Protein AF-A0A9W8E8T1-F1 (afdb_monomer_lite)

Organism: NCBI:txid2761393

InterPro domains:
  IPR009446 Mitochondrial genome maintenance protein Mgm101 [PF06420] (34-203)
  IPR009446 Mitochondrial genome maintenance protein Mgm101 [PTHR31404] (23-204)

Foldseek 3Di:
DDDDDDDDDPDPPDPPPPPPPPPQPPPDPVRDDDQLDDQFAEPPDDDPPQLLCLLQPDDDLVQWFAFFALQIDGDLVVLVVSLCNNQNVVQKDWDWNDDWDDDPFKIKTKIFIDGNNGTQDIDMFMFTHDDPVCVVVRVVNRRSRRSVVSSVSSNHNVLSVPPVSSVVSCVPFKDWAWKAQQPVRDIDTTMGTPPDADDPRIGGD

pLDDT: mean 87.65, std 18.08, range [37.0, 98.44]

Radius of gyration: 21.58 Å; chains: 1; bounding box: 48×53×67 Å

Secondary structure (DSSP, 8-state):
---------SSTTS-------------BTTTB--TTT--TTTTSSPPPHHHHHHHTPPPPGGG-EE-TTS-EE--HHHHHHHHHHHH-TTSEEEEEEEEEEE-SSEEEEEEEEEETTEEEEEEEEEEE-SSGGGHHHHHHHHHHHHHHHHHGGGTTTGGGG-HHHHHHHHHHHEEEEEEEETTT--EEEEEEETTSPPPTTEEE-

Sequence (205 aa):
MATKTTARVAFPDSPVFVATDAQDAAADGEGKIDWTQSFYGVATAPFPPEVSQVLMAPVEANDVEMKADGLIYLPEIKYRRILNRAFGPGGWGLAPRGPHTVGPTNVSREYALICRGRFVSQARGEQDYFNADGIATAAEGCKSNALMRCCKDLGIASELWDPVFIRQFKKDYCVMEMAEHVTKKTKRMLWRRKDRPFEYPFRKV

Structure (mmCIF, N/CA/C/O backbone):
data_AF-A0A9W8E8T1-F1
#
_entry.id   AF-A0A9W8E8T1-F1
#
loop_
_atom_site.group_PDB
_atom_site.id
_atom_site.type_symbol
_atom_site.label_atom_id
_atom_site.label_alt_id
_atom_site.label_comp_id
_atom_site.label_asym_id
_atom_site.label_entity_id
_atom_site.label_seq_id
_atom_site.pdbx_PDB_ins_code
_atom_site.Cartn_x
_atom_site.Cartn_y
_atom_site.Cartn_z
_atom_site.occupancy
_atom_site.B_iso_or_equiv
_atom_site.auth_seq_id
_atom_site.auth_comp_id
_atom_site.auth_asym_id
_atom_site.auth_atom_id
_atom_site.pdbx_PDB_model_num
ATOM 1 N N . MET A 1 1 ? 6.635 38.041 -36.990 1.00 40.72 1 MET A N 1
ATOM 2 C CA . MET A 1 1 ? 5.345 37.923 -36.277 1.00 40.72 1 MET A CA 1
ATOM 3 C C . MET A 1 1 ? 5.453 36.743 -35.328 1.00 40.72 1 MET A C 1
ATOM 5 O O . MET A 1 1 ? 5.547 35.625 -35.805 1.00 40.72 1 MET A O 1
ATOM 9 N N . ALA A 1 2 ? 5.554 36.988 -34.020 1.00 37.00 2 ALA A N 1
ATOM 10 C CA . ALA A 1 2 ? 5.654 35.927 -33.020 1.00 37.00 2 ALA A CA 1
ATOM 11 C C . ALA A 1 2 ? 4.246 35.521 -32.563 1.00 37.00 2 ALA A C 1
ATOM 13 O O . ALA A 1 2 ? 3.502 36.343 -32.024 1.00 37.00 2 ALA A O 1
ATOM 14 N N . THR A 1 3 ? 3.874 34.269 -32.807 1.00 39.38 3 THR A N 1
ATOM 15 C CA . THR A 1 3 ? 2.626 33.658 -32.348 1.00 39.38 3 THR A CA 1
ATOM 16 C C . THR A 1 3 ? 2.713 33.436 -30.837 1.00 39.38 3 THR A C 1
ATOM 18 O O . THR A 1 3 ? 3.480 32.601 -30.366 1.00 39.38 3 THR A O 1
ATOM 21 N N . LYS A 1 4 ? 1.950 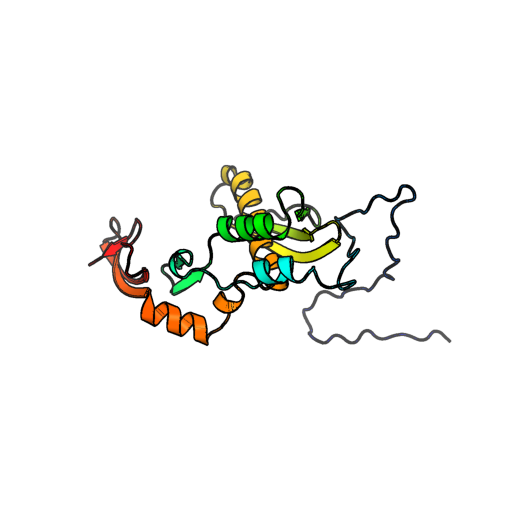34.210 -30.057 1.00 39.88 4 LYS A N 1
ATOM 22 C CA . LYS A 1 4 ? 1.763 33.970 -28.620 1.00 39.88 4 LYS A CA 1
ATOM 23 C C . LYS A 1 4 ? 0.775 32.819 -28.440 1.00 39.88 4 LYS A C 1
ATOM 25 O O . LYS A 1 4 ? -0.417 32.998 -28.676 1.00 39.88 4 LYS A O 1
ATOM 30 N N . THR A 1 5 ? 1.260 31.665 -27.996 1.00 40.06 5 THR A N 1
ATOM 31 C CA . THR A 1 5 ? 0.405 30.571 -27.523 1.00 40.06 5 THR A CA 1
ATOM 32 C C . THR A 1 5 ? -0.019 30.871 -26.089 1.00 40.06 5 THR A C 1
ATOM 34 O O . THR A 1 5 ? 0.788 30.833 -25.164 1.00 40.06 5 THR A O 1
ATOM 37 N N . THR A 1 6 ? -1.286 31.222 -25.899 1.00 42.28 6 THR A N 1
ATOM 38 C CA . THR A 1 6 ? -1.897 31.446 -24.585 1.00 42.28 6 THR A CA 1
ATOM 39 C C . THR A 1 6 ? -2.238 30.103 -23.942 1.00 42.28 6 THR A C 1
ATOM 41 O O . THR A 1 6 ? -3.051 29.347 -24.474 1.00 42.28 6 THR A O 1
ATOM 44 N N . ALA A 1 7 ? -1.639 29.804 -22.787 1.00 47.12 7 ALA A N 1
ATOM 45 C CA . ALA A 1 7 ? -2.009 28.647 -21.977 1.00 47.12 7 ALA A CA 1
ATOM 46 C C . ALA A 1 7 ? -3.464 28.786 -21.493 1.00 47.12 7 ALA A C 1
ATOM 48 O O . ALA A 1 7 ? -3.843 29.813 -20.928 1.00 47.12 7 ALA A O 1
ATOM 49 N N . ARG A 1 8 ? -4.294 27.763 -21.725 1.00 45.69 8 ARG A N 1
ATOM 50 C CA . ARG A 1 8 ? -5.657 27.687 -21.181 1.00 45.69 8 ARG A CA 1
ATOM 51 C C . ARG A 1 8 ? -5.615 26.927 -19.857 1.00 45.69 8 ARG A C 1
ATOM 53 O O . ARG A 1 8 ? -5.281 25.748 -19.839 1.00 45.69 8 ARG A O 1
ATOM 60 N N . VAL A 1 9 ? -5.949 27.610 -18.766 1.00 44.53 9 VAL A N 1
ATOM 61 C CA . VAL A 1 9 ? -6.035 27.040 -17.414 1.00 44.53 9 VAL A CA 1
ATOM 62 C C . VAL A 1 9 ? -7.471 26.569 -17.167 1.00 44.53 9 VAL A C 1
ATOM 64 O O . VAL A 1 9 ? -8.406 27.339 -17.372 1.00 44.53 9 VAL A O 1
ATOM 67 N N . ALA A 1 10 ? -7.653 25.315 -16.742 1.00 54.97 10 ALA A N 1
ATOM 68 C CA . ALA A 1 10 ? -8.971 24.758 -16.414 1.00 54.97 10 ALA A CA 1
ATOM 69 C C . ALA A 1 10 ? -9.413 25.039 -14.962 1.00 54.97 10 ALA A C 1
ATOM 71 O O . ALA A 1 10 ? -10.610 25.037 -14.695 1.00 54.97 10 ALA A O 1
ATOM 72 N N . PHE A 1 11 ? -8.482 25.323 -14.037 1.00 53.00 11 PHE A N 1
ATOM 73 C CA . PHE A 1 11 ? -8.788 25.636 -12.633 1.00 53.00 11 PHE A CA 1
ATOM 74 C C . PHE A 1 11 ? -7.819 26.684 -12.055 1.00 53.00 11 PHE A C 1
ATOM 76 O O . PHE A 1 11 ? -6.609 26.525 -12.220 1.00 53.00 11 PHE A O 1
ATOM 83 N N . PRO A 1 12 ? -8.322 27.728 -11.368 1.00 55.12 12 PRO A N 1
ATOM 84 C CA . PRO A 1 12 ? -7.548 28.923 -11.009 1.00 55.12 12 PRO A CA 1
ATOM 85 C C . PRO A 1 12 ? -6.385 28.691 -10.028 1.00 55.12 12 PRO A C 1
ATOM 87 O O . PRO A 1 12 ? -5.448 29.480 -10.046 1.00 55.12 12 PRO A O 1
ATOM 90 N N . ASP A 1 13 ? -6.390 27.590 -9.266 1.00 58.91 13 ASP A N 1
ATOM 91 C CA . ASP A 1 13 ? -5.351 27.272 -8.265 1.00 58.91 13 ASP A CA 1
ATOM 92 C C . ASP A 1 13 ? -4.500 26.036 -8.613 1.00 58.91 13 ASP A C 1
ATOM 94 O O . ASP A 1 13 ? -3.781 25.496 -7.772 1.00 58.91 13 ASP A O 1
ATOM 98 N N . SER A 1 14 ? -4.569 25.540 -9.852 1.00 43.09 14 SER A N 1
ATOM 99 C CA . SER A 1 14 ? -3.670 24.459 -10.275 1.00 43.09 14 SER A CA 1
ATOM 100 C C . SER A 1 14 ? -2.260 25.006 -10.519 1.00 43.09 14 SER A C 1
ATOM 102 O O . SER A 1 14 ? -2.133 26.044 -11.174 1.00 43.09 14 SER A O 1
ATOM 104 N N . PRO A 1 15 ? -1.190 24.332 -10.047 1.00 47.25 15 PRO A N 1
ATOM 105 C CA . PRO A 1 15 ? 0.167 24.752 -10.365 1.00 47.25 15 PRO A CA 1
ATOM 106 C C . PRO A 1 15 ? 0.323 24.808 -11.885 1.00 47.25 15 PRO A C 1
ATOM 108 O O . PRO A 1 15 ? -0.069 23.882 -12.601 1.00 47.25 15 PRO A O 1
ATOM 111 N N . VAL A 1 16 ? 0.863 25.925 -12.376 1.00 45.03 16 VAL A N 1
ATOM 112 C CA . VAL A 1 16 ? 1.155 26.118 -13.795 1.00 45.03 16 VAL A CA 1
ATOM 113 C C . VAL A 1 16 ? 2.205 25.084 -14.181 1.00 45.03 16 VAL A C 1
ATOM 115 O O . VAL A 1 16 ? 3.389 25.254 -13.898 1.00 45.03 16 VAL A O 1
ATOM 118 N N . PHE A 1 17 ? 1.774 23.999 -14.820 1.00 44.09 17 PHE A N 1
ATOM 119 C CA . PHE A 1 17 ? 2.685 23.121 -15.534 1.00 44.09 17 PHE A CA 1
ATOM 120 C C . PHE A 1 17 ? 3.187 23.898 -16.746 1.00 44.09 17 PHE A C 1
ATOM 122 O O . PHE A 1 17 ? 2.552 23.938 -17.800 1.00 44.09 17 PHE A O 1
ATOM 129 N N . VAL A 1 18 ? 4.326 24.566 -16.572 1.00 42.38 18 VAL A N 1
ATOM 130 C CA . VAL A 1 18 ? 5.150 24.962 -17.705 1.00 42.38 18 VAL A CA 1
ATOM 131 C C . VAL A 1 18 ? 5.633 23.651 -18.304 1.00 42.38 18 VAL A C 1
ATOM 133 O O . VAL A 1 18 ? 6.512 22.996 -17.752 1.00 42.38 18 VAL A O 1
ATOM 136 N N . ALA A 1 19 ? 4.995 23.231 -19.394 1.00 41.84 19 ALA A N 1
ATOM 137 C CA . ALA A 1 19 ? 5.541 22.209 -20.261 1.00 41.84 19 ALA A CA 1
ATOM 138 C C . ALA A 1 19 ? 6.824 22.789 -20.870 1.00 41.84 19 ALA A C 1
ATOM 140 O O . ALA A 1 19 ? 6.801 23.414 -21.925 1.00 41.84 19 ALA A O 1
ATOM 141 N N . THR A 1 20 ? 7.939 22.665 -20.153 1.00 40.69 20 THR A N 1
ATOM 142 C CA . THR A 1 20 ? 9.242 22.612 -20.803 1.00 40.69 20 THR A CA 1
ATOM 143 C C . THR A 1 20 ? 9.200 21.391 -21.694 1.00 40.69 20 THR A C 1
ATOM 145 O O . THR A 1 20 ? 8.825 20.323 -21.204 1.00 40.69 20 THR A O 1
ATOM 148 N N . ASP A 1 21 ? 9.499 21.583 -22.978 1.00 38.47 21 ASP A N 1
ATOM 149 C CA . ASP A 1 21 ? 9.537 20.534 -23.989 1.00 38.47 21 ASP A CA 1
ATOM 150 C C . ASP A 1 21 ? 10.082 19.254 -23.363 1.00 38.47 21 ASP A C 1
ATOM 152 O O . ASP A 1 21 ? 11.237 19.205 -22.934 1.00 38.47 21 ASP A O 1
ATOM 156 N N . ALA A 1 22 ? 9.206 18.257 -23.224 1.00 44.78 22 ALA A N 1
ATOM 157 C CA . ALA A 1 22 ? 9.577 16.931 -22.783 1.00 44.78 22 ALA A CA 1
ATOM 158 C C . ALA A 1 22 ? 10.448 16.351 -23.894 1.00 44.78 22 ALA A C 1
ATOM 160 O O . ALA A 1 22 ? 9.976 15.662 -24.793 1.00 44.78 22 ALA A O 1
ATOM 161 N N . GLN A 1 23 ? 11.728 16.712 -23.863 1.00 42.03 23 GLN A N 1
ATOM 162 C CA . GLN A 1 23 ? 12.766 15.902 -24.446 1.00 42.03 23 GLN A CA 1
ATOM 163 C C . GLN A 1 23 ? 12.604 14.551 -23.777 1.00 42.03 23 GLN A C 1
ATOM 165 O O . GLN A 1 23 ? 12.744 14.433 -22.557 1.00 42.03 23 GLN A O 1
ATOM 170 N N . ASP A 1 24 ? 12.225 13.561 -24.582 1.00 43.88 24 ASP A N 1
ATOM 171 C CA . ASP A 1 24 ? 12.461 12.167 -24.276 1.00 43.88 24 ASP A CA 1
ATOM 172 C C . ASP A 1 24 ? 13.836 12.101 -23.621 1.00 43.88 24 ASP A C 1
ATOM 174 O O . ASP A 1 24 ? 14.854 12.338 -24.278 1.00 43.88 24 ASP A O 1
ATOM 178 N N . ALA A 1 25 ? 13.865 11.841 -22.312 1.00 46.00 25 ALA A N 1
ATOM 179 C CA . ALA A 1 25 ? 15.077 11.442 -21.625 1.00 46.00 25 ALA A CA 1
ATOM 180 C C . ALA A 1 25 ? 15.393 10.036 -22.141 1.00 46.00 25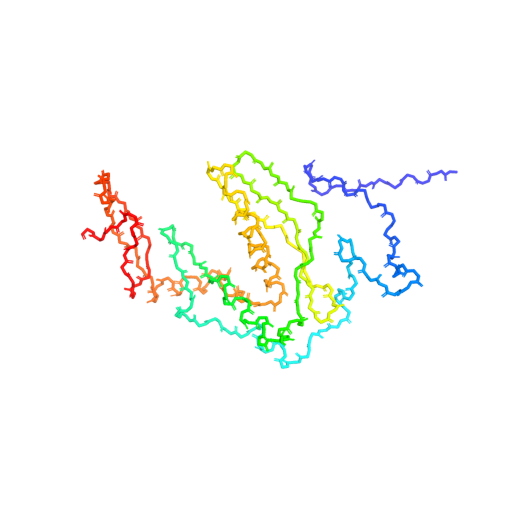 ALA A C 1
ATOM 182 O O . ALA A 1 25 ? 15.143 9.016 -21.492 1.00 46.00 25 ALA A O 1
ATOM 183 N N . ALA A 1 26 ? 15.841 10.010 -23.397 1.00 46.25 26 ALA A N 1
ATOM 184 C CA . ALA A 1 26 ? 16.628 8.964 -23.982 1.00 46.25 26 ALA A CA 1
ATOM 185 C C . ALA A 1 26 ? 17.711 8.661 -22.961 1.00 46.25 26 ALA A C 1
ATOM 187 O O . ALA A 1 26 ? 18.332 9.581 -22.428 1.00 46.25 26 ALA A O 1
ATOM 188 N N . ALA A 1 27 ? 17.845 7.373 -22.656 1.00 46.94 27 ALA A N 1
ATOM 189 C CA . ALA A 1 27 ? 18.872 6.855 -21.783 1.00 46.94 27 ALA A CA 1
ATOM 190 C C . ALA A 1 27 ? 20.164 7.654 -21.974 1.00 46.94 27 ALA A C 1
ATOM 192 O O . ALA A 1 27 ? 20.654 7.753 -23.105 1.00 46.94 27 ALA A O 1
ATOM 193 N N . ASP A 1 28 ? 20.695 8.217 -20.884 1.00 47.19 28 ASP A N 1
ATOM 194 C CA . ASP A 1 28 ? 22.061 8.736 -20.870 1.00 47.19 28 ASP A CA 1
ATOM 195 C C . ASP A 1 28 ? 22.931 7.693 -21.572 1.00 47.19 28 ASP A C 1
ATOM 197 O O . ASP A 1 28 ? 22.686 6.501 -21.366 1.00 47.19 28 ASP A O 1
ATOM 201 N N . GLY A 1 29 ? 23.864 8.125 -22.431 1.00 45.94 29 GLY A N 1
ATOM 202 C CA . GLY A 1 29 ? 24.557 7.355 -23.486 1.00 45.94 29 GLY A CA 1
ATOM 203 C C . GLY A 1 29 ? 25.219 6.005 -23.132 1.00 45.94 29 GLY A C 1
ATOM 204 O O . GLY A 1 29 ? 25.954 5.457 -23.944 1.00 45.94 29 GLY A O 1
ATOM 205 N N . GLU A 1 30 ? 24.938 5.449 -21.958 1.00 48.53 30 GLU A N 1
ATOM 206 C CA . GLU A 1 30 ? 25.207 4.104 -21.454 1.00 48.53 30 GLU A CA 1
ATOM 207 C C . GLU A 1 30 ? 23.945 3.226 -21.230 1.00 48.53 30 GLU A C 1
ATOM 209 O O . GLU A 1 30 ? 24.042 2.163 -20.616 1.00 48.53 30 GLU A O 1
ATOM 214 N N . GLY A 1 31 ? 22.742 3.626 -21.664 1.00 64.62 31 GLY A N 1
ATOM 215 C CA . GLY A 1 31 ? 21.542 2.774 -21.557 1.00 64.62 31 GLY A CA 1
ATOM 216 C C . GLY A 1 31 ? 20.926 2.674 -20.149 1.00 64.62 31 GLY A C 1
ATOM 217 O O . GLY A 1 31 ? 20.082 1.809 -19.907 1.00 64.62 31 GLY A O 1
ATOM 218 N N . LYS A 1 32 ? 21.327 3.537 -19.206 1.00 79.25 32 LYS A N 1
ATOM 219 C CA . LYS A 1 32 ? 20.764 3.585 -17.845 1.00 79.25 32 LYS A CA 1
ATOM 220 C C . LYS A 1 32 ? 19.571 4.544 -17.804 1.00 79.25 32 LYS A C 1
ATOM 222 O O . LYS A 1 32 ? 19.663 5.677 -18.259 1.00 79.25 32 LYS A O 1
ATOM 227 N N . ILE A 1 33 ? 18.448 4.079 -17.259 1.00 88.62 33 ILE A N 1
ATOM 228 C CA . ILE A 1 33 ? 17.224 4.877 -17.097 1.00 88.62 33 ILE A CA 1
ATOM 229 C C . ILE A 1 33 ? 17.246 5.550 -15.723 1.00 88.62 33 ILE A C 1
ATOM 231 O O . ILE A 1 33 ? 17.290 4.860 -14.700 1.00 88.62 33 ILE A O 1
ATOM 235 N N . ASP A 1 34 ? 17.143 6.879 -15.691 1.00 90.94 34 ASP A N 1
ATOM 236 C CA . ASP A 1 34 ? 16.899 7.620 -14.453 1.00 90.94 34 ASP A CA 1
ATOM 237 C C . ASP A 1 34 ? 15.411 7.569 -14.065 1.00 90.94 34 ASP A C 1
ATOM 239 O O . ASP A 1 34 ? 14.557 8.318 -14.552 1.00 90.94 34 ASP A O 1
ATOM 243 N N . TRP A 1 35 ? 15.090 6.673 -13.133 1.00 91.38 35 TRP A N 1
ATOM 244 C CA . TRP A 1 35 ? 13.734 6.501 -12.617 1.00 91.38 35 TRP A CA 1
ATOM 245 C C . TRP A 1 35 ? 13.226 7.657 -11.751 1.00 91.38 35 TRP A C 1
ATOM 247 O O . TRP A 1 35 ? 12.062 7.624 -11.355 1.00 91.38 35 TRP A O 1
ATOM 257 N N . THR A 1 36 ? 14.041 8.667 -11.434 1.00 88.69 36 THR A N 1
ATOM 258 C CA . THR A 1 36 ? 13.575 9.841 -10.684 1.00 88.69 36 THR A CA 1
ATOM 259 C C . THR A 1 36 ? 12.737 10.784 -11.549 1.00 88.69 36 THR A C 1
ATOM 261 O O . THR A 1 36 ? 11.863 11.475 -11.023 1.00 88.69 36 THR A O 1
ATOM 264 N N . GLN A 1 37 ? 12.909 10.763 -12.875 1.00 90.12 37 GLN A N 1
ATOM 265 C CA . GLN A 1 37 ? 12.171 11.629 -13.810 1.00 90.12 37 GLN A CA 1
ATOM 266 C C . GLN A 1 37 ? 11.541 10.875 -14.990 1.00 90.12 37 GLN A C 1
ATOM 268 O O . GLN A 1 37 ? 10.543 11.327 -15.539 1.00 90.12 37 GLN A O 1
ATOM 273 N N . SER A 1 38 ? 12.014 9.669 -15.312 1.00 92.94 38 SER A N 1
ATOM 274 C CA . SER A 1 38 ? 11.543 8.930 -16.486 1.00 92.94 38 SER A CA 1
ATOM 275 C C . SER A 1 38 ? 10.125 8.353 -16.354 1.00 92.94 38 SER A C 1
ATOM 277 O O . SER A 1 38 ? 9.735 7.856 -15.295 1.00 92.94 38 SER A O 1
ATOM 279 N N . PHE A 1 39 ? 9.390 8.342 -17.468 1.00 95.00 39 PHE A N 1
ATOM 280 C CA . PHE A 1 39 ? 8.132 7.607 -17.671 1.00 95.00 39 PHE A CA 1
ATOM 281 C C . PHE A 1 39 ? 8.315 6.406 -18.619 1.00 95.00 39 PHE A C 1
ATOM 283 O O . PHE A 1 39 ? 7.355 5.908 -19.203 1.00 95.00 39 PHE A O 1
ATOM 290 N N . TYR A 1 40 ? 9.552 5.933 -18.794 1.00 95.31 40 TYR A N 1
ATOM 291 C CA . TYR A 1 40 ? 9.886 4.872 -19.741 1.00 95.31 40 TYR A CA 1
ATOM 292 C C . TYR A 1 40 ? 8.991 3.632 -19.594 1.00 95.31 40 TYR A C 1
ATOM 294 O O . TYR A 1 40 ? 8.817 3.087 -18.501 1.00 95.31 40 TYR A O 1
ATOM 302 N N . GLY A 1 41 ? 8.453 3.154 -20.718 1.00 94.00 41 GLY A N 1
ATOM 303 C CA . GLY A 1 41 ? 7.629 1.947 -20.780 1.00 94.00 41 GLY A CA 1
ATOM 304 C C . GLY A 1 41 ? 6.170 2.130 -20.346 1.00 94.00 41 GLY A C 1
ATOM 305 O O . GLY A 1 41 ? 5.421 1.147 -20.360 1.00 94.00 41 GLY A O 1
ATOM 306 N N . VAL A 1 42 ? 5.754 3.350 -19.975 1.00 94.81 42 VAL A N 1
ATOM 307 C CA . VAL A 1 42 ? 4.350 3.650 -19.664 1.00 94.81 42 VAL A CA 1
ATOM 308 C C . VAL A 1 42 ? 3.471 3.375 -20.882 1.00 94.81 42 VAL A C 1
ATOM 310 O O . VAL A 1 42 ? 3.818 3.733 -22.007 1.00 94.81 42 VAL A O 1
ATOM 313 N N . ALA A 1 43 ? 2.344 2.696 -20.662 1.00 93.00 43 ALA A N 1
ATOM 314 C CA . ALA A 1 43 ? 1.337 2.385 -21.683 1.00 93.00 43 ALA A CA 1
ATOM 315 C C . ALA A 1 43 ? 1.862 1.712 -22.976 1.00 93.00 43 ALA A C 1
ATOM 317 O O . ALA A 1 43 ? 1.145 1.653 -23.969 1.00 93.00 43 ALA A O 1
ATOM 318 N N . THR A 1 44 ? 3.082 1.160 -22.982 1.00 95.12 44 THR A N 1
ATOM 319 C CA . THR A 1 44 ? 3.666 0.558 -24.193 1.00 95.12 44 THR A CA 1
ATOM 320 C C . THR A 1 44 ? 3.013 -0.780 -24.545 1.00 95.12 44 THR A C 1
ATOM 322 O O . THR A 1 44 ? 2.835 -1.095 -25.716 1.00 95.12 44 THR A O 1
ATOM 325 N N . ALA A 1 45 ? 2.667 -1.585 -23.536 1.00 94.94 45 ALA A N 1
ATOM 326 C CA . ALA A 1 45 ? 1.971 -2.861 -23.708 1.00 94.94 45 ALA A CA 1
ATOM 327 C C . ALA A 1 45 ? 1.355 -3.338 -22.380 1.00 94.94 45 ALA A C 1
ATOM 329 O O . ALA A 1 45 ? 1.960 -3.098 -21.324 1.00 94.94 45 ALA A O 1
ATOM 330 N N . PRO A 1 46 ? 0.227 -4.074 -22.406 1.00 95.62 46 PRO A N 1
ATOM 331 C CA . PRO A 1 46 ? -0.317 -4.716 -21.211 1.00 95.62 46 PRO A CA 1
ATOM 332 C C . PRO A 1 46 ? 0.668 -5.737 -20.615 1.00 95.62 46 PRO A C 1
ATOM 334 O O . PRO A 1 46 ? 1.591 -6.209 -21.284 1.00 95.62 46 PRO A O 1
ATOM 337 N N . PHE A 1 47 ? 0.494 -6.078 -19.336 1.00 96.50 47 PHE A N 1
ATOM 338 C CA . PHE A 1 47 ? 1.181 -7.240 -18.767 1.00 96.50 47 PHE A CA 1
ATOM 339 C C . PHE A 1 47 ? 0.589 -8.544 -19.328 1.00 96.50 47 PHE A C 1
ATOM 341 O O . PHE A 1 47 ? -0.571 -8.549 -19.750 1.00 96.50 47 PHE A O 1
ATOM 348 N N . PRO A 1 48 ? 1.363 -9.646 -19.332 1.00 97.25 48 PRO A N 1
ATOM 349 C CA . PRO A 1 48 ? 0.858 -10.946 -19.755 1.00 97.25 48 PRO A CA 1
ATOM 350 C C . PRO A 1 48 ? -0.421 -11.356 -19.002 1.00 97.25 48 PRO A C 1
ATOM 352 O O . PRO A 1 48 ? -0.569 -10.989 -17.829 1.00 97.25 48 PRO A O 1
ATOM 355 N N . PRO A 1 49 ? -1.337 -12.114 -19.632 1.00 97.56 49 PRO A N 1
ATOM 356 C CA . PRO A 1 49 ? -2.619 -12.485 -19.031 1.00 97.56 49 PRO A CA 1
ATOM 357 C C . PRO A 1 49 ? -2.499 -13.129 -17.644 1.00 97.56 49 PRO A C 1
ATOM 359 O O . PRO A 1 49 ? -3.276 -12.799 -16.752 1.00 97.56 49 PRO A O 1
ATOM 362 N N . GLU A 1 50 ? -1.497 -13.980 -17.429 1.00 97.56 50 GLU A N 1
ATOM 363 C CA . GLU A 1 50 ? -1.233 -14.643 -16.150 1.00 97.56 50 GLU A CA 1
ATOM 364 C C . GLU A 1 50 ? -0.879 -13.654 -15.028 1.00 97.56 50 GLU A C 1
ATOM 366 O O . GLU A 1 50 ? -1.293 -13.826 -13.883 1.00 97.56 50 GLU A O 1
ATOM 371 N N . VAL A 1 51 ? -0.176 -12.567 -15.358 1.00 98.25 51 VAL A N 1
ATOM 372 C CA . VAL A 1 51 ? 0.147 -11.488 -14.415 1.00 98.25 51 VAL A CA 1
ATOM 373 C C . VAL A 1 51 ? -1.108 -10.672 -14.124 1.00 98.25 51 VAL A C 1
ATOM 375 O O . VAL A 1 51 ? -1.439 -10.433 -12.963 1.00 98.25 51 VAL A O 1
ATOM 378 N N . SER A 1 52 ? -1.834 -10.282 -15.172 1.00 97.12 52 SER A N 1
ATOM 379 C CA . SER A 1 52 ? -3.084 -9.525 -15.063 1.00 97.12 52 SER A CA 1
ATOM 380 C C . SER A 1 52 ? -4.131 -10.257 -14.218 1.00 97.12 52 SER A C 1
ATOM 382 O O . SER A 1 52 ? -4.800 -9.626 -13.401 1.00 97.12 52 SER A O 1
ATOM 384 N N . GLN A 1 53 ? -4.224 -11.585 -14.338 1.00 97.94 53 GLN A N 1
ATOM 385 C CA . GLN A 1 53 ? -5.110 -12.415 -13.520 1.00 97.94 53 GLN A CA 1
ATOM 386 C C . GLN A 1 53 ? -4.769 -12.331 -12.026 1.00 97.94 53 GLN A C 1
ATOM 388 O O . GLN A 1 53 ? -5.673 -12.253 -11.200 1.00 97.94 53 GLN A O 1
ATOM 393 N N . VAL A 1 54 ? -3.482 -12.321 -11.664 1.00 98.31 54 VAL A N 1
ATOM 394 C CA . VAL A 1 54 ? -3.051 -12.193 -10.261 1.00 98.31 54 VAL A CA 1
ATOM 395 C C . VAL A 1 54 ? -3.308 -10.787 -9.719 1.00 98.31 54 VAL A C 1
ATOM 397 O O . VAL A 1 54 ? -3.710 -10.645 -8.565 1.00 98.31 54 VAL A O 1
ATOM 400 N N . LEU A 1 55 ? -3.052 -9.752 -10.524 1.00 97.94 55 LEU A N 1
ATOM 401 C CA . LEU A 1 55 ? -3.196 -8.351 -10.115 1.00 97.94 55 LEU A CA 1
ATOM 402 C C . LEU A 1 55 ? -4.658 -7.950 -9.898 1.00 97.94 55 LEU A C 1
ATOM 404 O O . LEU A 1 55 ? -4.955 -7.242 -8.939 1.00 97.94 55 LEU A O 1
ATOM 408 N N . MET A 1 56 ? -5.555 -8.421 -10.765 1.00 97.00 56 MET A N 1
ATOM 409 C CA . MET A 1 56 ? -6.990 -8.116 -10.721 1.00 97.00 56 MET A CA 1
ATOM 410 C C . MET A 1 56 ? -7.811 -9.192 -9.996 1.00 97.00 56 MET A C 1
ATOM 412 O O . MET A 1 56 ? -9.038 -9.193 -10.086 1.00 97.00 56 MET A O 1
ATOM 416 N N . ALA A 1 57 ? -7.158 -10.126 -9.298 1.00 97.81 57 ALA A N 1
ATOM 417 C CA . ALA A 1 57 ? -7.855 -11.121 -8.494 1.00 97.81 57 ALA A CA 1
ATOM 418 C C . ALA A 1 57 ? -8.668 -10.436 -7.374 1.00 97.81 57 ALA A C 1
ATOM 420 O O . ALA A 1 57 ? -8.153 -9.497 -6.754 1.00 97.81 57 ALA A O 1
ATOM 421 N N . PRO A 1 58 ? -9.891 -10.917 -7.075 1.00 96.75 58 PRO A N 1
ATOM 422 C CA . PRO A 1 58 ? -10.677 -10.420 -5.952 1.00 96.75 58 PRO A CA 1
ATOM 423 C C . PRO A 1 58 ? -9.913 -10.513 -4.629 1.00 96.75 58 PRO A C 1
ATOM 425 O O . PRO A 1 58 ? -9.127 -11.437 -4.398 1.00 96.75 58 PRO A O 1
ATOM 428 N N . VAL A 1 59 ? -10.158 -9.554 -3.746 1.00 96.31 59 VAL A N 1
ATOM 429 C CA . VAL A 1 59 ? -9.590 -9.506 -2.406 1.00 96.31 59 VAL A CA 1
ATOM 430 C C . VAL A 1 59 ? -10.338 -10.475 -1.502 1.00 96.31 59 VAL A C 1
ATOM 432 O O . VAL A 1 59 ? -11.563 -10.464 -1.398 1.00 96.31 59 VAL A O 1
ATOM 435 N N . GLU A 1 60 ? -9.576 -11.278 -0.768 1.00 96.00 60 GLU A N 1
ATOM 436 C CA . GLU A 1 60 ? -10.125 -12.148 0.263 1.00 96.00 60 GLU A CA 1
ATOM 437 C C . GLU A 1 60 ? -10.776 -11.323 1.376 1.00 96.00 60 GLU A C 1
ATOM 439 O O . GLU A 1 60 ? -10.119 -10.515 2.036 1.00 96.00 60 GLU A O 1
ATOM 444 N N . ALA A 1 61 ? -12.061 -11.558 1.645 1.00 95.56 61 ALA A N 1
ATOM 445 C CA . ALA A 1 61 ? -12.814 -10.779 2.628 1.00 95.56 61 ALA A CA 1
ATOM 446 C C . ALA A 1 61 ? -12.176 -10.804 4.029 1.00 95.56 61 ALA A C 1
ATOM 448 O O . ALA A 1 61 ? -12.279 -9.832 4.772 1.00 95.56 61 ALA A O 1
ATOM 449 N N . ASN A 1 62 ? -11.484 -11.886 4.398 1.00 95.38 62 ASN A N 1
ATOM 450 C CA . ASN A 1 62 ? -10.779 -12.008 5.681 1.00 95.38 62 ASN A CA 1
ATOM 451 C C . ASN A 1 62 ? -9.505 -11.157 5.777 1.00 95.38 62 ASN A C 1
ATOM 453 O O . ASN A 1 62 ? -9.047 -10.880 6.884 1.00 95.38 62 ASN A O 1
ATOM 457 N N . ASP A 1 63 ? -8.967 -10.718 4.641 1.00 96.50 63 ASP A N 1
ATOM 458 C CA . ASP A 1 63 ? -7.787 -9.861 4.572 1.00 96.50 63 ASP A CA 1
ATOM 459 C C . ASP A 1 63 ? -8.131 -8.370 4.638 1.00 96.50 63 ASP A C 1
ATOM 461 O O . ASP A 1 63 ? -7.242 -7.551 4.870 1.00 96.50 63 ASP A O 1
ATOM 465 N N . VAL A 1 64 ? -9.401 -8.012 4.433 1.00 97.19 64 VAL A N 1
ATOM 466 C CA . VAL A 1 64 ? -9.881 -6.631 4.514 1.00 97.19 64 VAL A CA 1
ATOM 467 C C . VAL A 1 64 ? -10.069 -6.232 5.973 1.00 97.19 64 VAL A C 1
ATOM 469 O O . VAL A 1 64 ? -10.772 -6.888 6.743 1.00 97.19 64 VAL A O 1
ATOM 472 N N . GLU A 1 65 ? -9.468 -5.113 6.342 1.00 95.75 65 GLU A N 1
ATOM 473 C CA . GLU A 1 65 ? -9.541 -4.521 7.667 1.00 95.75 65 GLU A CA 1
ATOM 474 C C . GLU A 1 65 ? -10.518 -3.352 7.715 1.00 95.75 65 GLU A C 1
ATOM 476 O O . GLU A 1 65 ? -10.890 -2.778 6.691 1.00 95.75 65 GLU A O 1
ATOM 481 N N . MET A 1 66 ? -10.932 -2.996 8.930 1.00 95.31 66 MET A N 1
ATOM 482 C CA . MET A 1 66 ? -11.868 -1.909 9.194 1.00 95.31 66 MET A CA 1
ATOM 483 C C . MET A 1 66 ? -11.304 -0.988 10.269 1.00 95.31 66 MET A C 1
ATOM 485 O O . MET A 1 66 ? -11.019 -1.427 11.382 1.00 95.31 66 MET A O 1
ATOM 489 N N . LYS A 1 67 ? -11.202 0.301 9.954 1.00 93.88 67 LYS A N 1
ATOM 490 C CA . LYS A 1 67 ? -10.908 1.342 10.937 1.00 93.88 67 LYS A CA 1
ATOM 491 C C . LYS A 1 67 ? -12.148 1.686 11.762 1.00 93.88 67 LYS A C 1
ATOM 493 O O . LYS A 1 67 ? -13.286 1.493 11.339 1.00 93.88 67 LYS A O 1
ATOM 498 N N . ALA A 1 68 ? -11.921 2.272 12.935 1.00 93.06 68 ALA A N 1
ATOM 499 C CA . ALA A 1 68 ? -12.988 2.652 13.860 1.00 93.06 68 ALA A CA 1
ATOM 500 C C . ALA A 1 68 ? -13.963 3.713 13.297 1.00 93.06 68 ALA A C 1
ATOM 502 O O . ALA A 1 68 ? -15.099 3.812 13.763 1.00 93.06 68 ALA A O 1
ATOM 503 N N . ASP A 1 69 ? -13.531 4.480 12.292 1.00 92.94 69 ASP A N 1
ATOM 504 C CA . ASP A 1 69 ? -14.326 5.467 11.547 1.00 92.94 69 ASP A CA 1
ATOM 505 C C . ASP A 1 69 ? -15.202 4.846 10.441 1.00 92.94 69 ASP A C 1
ATOM 507 O O . ASP A 1 69 ? -16.036 5.530 9.847 1.00 92.94 69 ASP A O 1
ATOM 511 N N . GLY A 1 70 ? -15.064 3.545 10.178 1.00 93.62 70 GLY A N 1
ATOM 512 C CA . GLY A 1 70 ? -15.804 2.852 9.133 1.00 93.62 70 GLY A CA 1
ATOM 513 C C . GLY A 1 70 ? -15.079 2.784 7.787 1.00 93.62 70 GLY A C 1
ATOM 514 O O . GLY A 1 70 ? -15.694 2.345 6.812 1.00 93.62 70 GLY A O 1
ATOM 515 N N . LEU A 1 71 ? -13.820 3.217 7.684 1.00 95.19 71 LEU A N 1
ATOM 516 C CA . LEU A 1 71 ? -13.023 3.050 6.471 1.00 95.19 71 LEU A CA 1
ATOM 517 C C . LEU A 1 71 ? -12.474 1.620 6.383 1.00 95.19 71 LEU A C 1
ATOM 519 O O . LEU A 1 71 ? -11.761 1.165 7.280 1.00 95.19 71 LEU A O 1
ATOM 523 N N . ILE A 1 72 ? -12.779 0.926 5.282 1.00 96.94 72 ILE A N 1
ATOM 524 C CA . ILE A 1 72 ? -12.178 -0.377 4.980 1.00 96.94 72 ILE A CA 1
ATOM 525 C C . ILE A 1 72 ? -10.853 -0.200 4.249 1.00 96.94 72 ILE A C 1
ATOM 527 O O . ILE A 1 72 ? -10.696 0.727 3.456 1.00 96.94 72 ILE A O 1
ATOM 531 N N . TYR A 1 73 ? -9.900 -1.086 4.506 1.00 96.19 73 TYR A N 1
ATOM 532 C CA . TYR A 1 73 ? -8.607 -1.061 3.834 1.00 96.19 73 TYR A CA 1
ATOM 533 C C . TYR A 1 73 ? -8.006 -2.459 3.733 1.00 96.19 73 TYR A C 1
ATOM 535 O O . TYR A 1 73 ? -8.285 -3.337 4.543 1.00 96.19 73 TYR A O 1
ATOM 543 N N . LEU A 1 74 ? -7.139 -2.654 2.745 1.00 97.62 74 LEU A N 1
ATOM 544 C CA . LEU A 1 74 ? -6.286 -3.830 2.669 1.00 97.62 74 LEU A CA 1
ATOM 545 C C . LEU A 1 74 ? -4.937 -3.496 3.326 1.00 97.62 74 LEU A C 1
ATOM 547 O O . LEU A 1 74 ? -4.352 -2.463 2.989 1.00 97.62 74 LEU A O 1
ATOM 551 N N . PRO A 1 75 ? -4.408 -4.324 4.241 1.00 96.31 75 PRO A N 1
ATOM 552 C CA . PRO A 1 75 ? -3.092 -4.097 4.820 1.00 96.31 75 PRO A CA 1
ATOM 553 C C . PRO A 1 75 ? -1.983 -4.078 3.766 1.00 96.31 75 PRO A C 1
ATOM 555 O O . PRO A 1 75 ? -1.951 -4.903 2.853 1.00 96.31 75 PRO A O 1
ATOM 558 N N . GLU A 1 76 ? -1.012 -3.185 3.944 1.00 95.00 76 GLU A N 1
ATOM 559 C CA . GLU A 1 76 ? 0.114 -2.959 3.026 1.00 95.00 76 GLU A CA 1
ATOM 560 C C . GLU A 1 76 ? 0.843 -4.252 2.609 1.00 95.00 76 GLU A C 1
ATOM 562 O O . GLU A 1 76 ? 1.165 -4.460 1.436 1.00 95.00 76 GLU A O 1
ATOM 567 N N . ILE A 1 77 ? 1.059 -5.167 3.559 1.00 96.44 77 ILE A N 1
ATOM 568 C CA . ILE A 1 77 ? 1.728 -6.449 3.307 1.00 96.44 77 ILE A CA 1
ATOM 569 C C . ILE A 1 77 ? 1.028 -7.278 2.221 1.00 96.44 77 ILE A C 1
ATOM 571 O O . ILE A 1 77 ? 1.682 -8.025 1.491 1.00 96.44 77 ILE A O 1
ATOM 575 N N . LYS A 1 78 ? -0.294 -7.146 2.075 1.00 97.81 78 LYS A N 1
ATOM 576 C CA . LYS A 1 78 ? -1.068 -7.880 1.071 1.00 97.81 78 LYS A CA 1
ATOM 577 C C . LYS A 1 78 ? -0.760 -7.375 -0.334 1.00 97.81 78 LYS A C 1
ATOM 579 O O . LYS A 1 78 ? -0.519 -8.201 -1.207 1.00 97.81 78 LYS A O 1
ATOM 584 N N . TYR A 1 79 ? -0.624 -6.062 -0.529 1.00 98.06 79 TYR A N 1
ATOM 585 C CA . TYR A 1 79 ? -0.178 -5.493 -1.806 1.00 98.06 79 TYR A CA 1
ATOM 586 C C . TYR A 1 79 ? 1.205 -6.018 -2.200 1.00 98.06 79 TYR A C 1
ATOM 588 O O . TYR A 1 79 ? 1.384 -6.507 -3.312 1.00 98.06 79 TYR A O 1
ATOM 596 N N . ARG A 1 80 ? 2.171 -6.026 -1.270 1.00 97.81 80 ARG A N 1
ATOM 597 C CA . ARG A 1 80 ? 3.518 -6.573 -1.533 1.00 97.81 80 ARG A CA 1
ATOM 598 C C . ARG A 1 80 ? 3.486 -8.049 -1.919 1.00 97.81 80 ARG A C 1
ATOM 600 O O . ARG A 1 80 ? 4.204 -8.464 -2.823 1.00 97.81 80 ARG A O 1
ATOM 607 N N . ARG A 1 81 ? 2.649 -8.850 -1.252 1.00 98.06 81 ARG A N 1
ATOM 608 C CA . ARG A 1 81 ? 2.458 -10.269 -1.591 1.00 98.06 81 ARG A CA 1
ATOM 609 C C . ARG A 1 81 ? 1.837 -10.437 -2.976 1.00 98.06 81 ARG A C 1
ATOM 611 O O . ARG A 1 81 ? 2.294 -11.295 -3.721 1.00 98.06 81 ARG A O 1
ATOM 618 N N . ILE A 1 82 ? 0.852 -9.614 -3.339 1.00 98.44 82 ILE A N 1
ATOM 619 C CA . ILE A 1 82 ? 0.247 -9.621 -4.678 1.00 98.44 82 ILE A CA 1
ATOM 620 C C . ILE A 1 82 ? 1.300 -9.285 -5.739 1.00 98.44 82 ILE A C 1
ATOM 622 O O . ILE A 1 82 ? 1.457 -10.054 -6.682 1.00 98.44 82 ILE A O 1
ATOM 626 N N . LEU A 1 83 ? 2.093 -8.228 -5.537 1.00 98.44 83 LEU A N 1
ATOM 627 C CA . LEU A 1 83 ? 3.183 -7.857 -6.445 1.00 98.44 83 LEU A CA 1
ATOM 628 C C . LEU A 1 83 ? 4.250 -8.954 -6.556 1.00 98.44 83 LEU A C 1
ATOM 630 O O . LEU A 1 83 ? 4.691 -9.268 -7.656 1.00 98.44 83 LEU A O 1
ATOM 634 N N . ASN A 1 84 ? 4.630 -9.589 -5.444 1.00 98.38 84 ASN A N 1
ATOM 635 C CA . ASN A 1 84 ? 5.578 -10.705 -5.461 1.00 98.38 84 ASN A CA 1
ATOM 636 C C . ASN A 1 84 ? 5.027 -11.929 -6.201 1.00 98.38 84 ASN A C 1
ATOM 638 O O . ASN A 1 84 ? 5.786 -12.592 -6.896 1.00 98.38 84 ASN A O 1
ATOM 642 N N . ARG A 1 85 ? 3.729 -12.233 -6.082 1.00 98.31 85 ARG A N 1
ATOM 643 C CA . ARG A 1 85 ? 3.099 -13.311 -6.863 1.00 98.31 85 ARG A CA 1
ATOM 644 C C . ARG A 1 85 ? 3.021 -12.966 -8.351 1.00 98.31 85 ARG A C 1
ATOM 646 O O . ARG A 1 85 ? 3.225 -13.845 -9.175 1.00 98.31 85 ARG A O 1
ATOM 653 N N . ALA A 1 86 ? 2.730 -11.709 -8.682 1.00 98.19 86 ALA A N 1
ATOM 654 C CA . ALA A 1 86 ? 2.539 -11.251 -10.055 1.00 98.19 86 ALA A CA 1
ATOM 655 C C . ALA A 1 86 ? 3.863 -11.075 -10.821 1.00 98.19 86 ALA A C 1
ATOM 657 O O . ALA A 1 86 ? 3.949 -11.403 -12.000 1.00 98.19 86 ALA A O 1
ATOM 658 N N . PHE A 1 87 ? 4.898 -10.548 -10.162 1.00 98.12 87 PHE A N 1
ATOM 659 C CA . PHE A 1 87 ? 6.155 -10.148 -10.806 1.00 98.12 87 PHE A CA 1
ATOM 660 C C . PHE A 1 87 ? 7.394 -10.884 -10.287 1.00 98.12 87 PHE A C 1
ATOM 662 O O . PHE A 1 87 ? 8.444 -10.803 -10.919 1.00 98.12 87 PHE A O 1
ATOM 669 N N . GLY A 1 88 ? 7.295 -11.581 -9.153 1.00 97.88 88 GLY A N 1
ATOM 670 C CA . GLY A 1 88 ? 8.440 -12.154 -8.447 1.00 97.88 88 GLY A CA 1
ATOM 671 C C . GLY A 1 88 ? 9.196 -11.127 -7.583 1.00 97.88 88 GLY A C 1
ATOM 672 O O . GLY A 1 88 ? 9.173 -9.924 -7.869 1.00 97.88 88 GLY A O 1
ATOM 673 N N . PRO A 1 89 ? 9.890 -11.567 -6.514 1.00 97.12 89 PRO A N 1
ATOM 674 C CA . PRO A 1 89 ? 10.838 -10.720 -5.790 1.00 97.12 89 PRO A CA 1
ATOM 675 C C . PRO A 1 89 ? 11.902 -10.143 -6.736 1.00 97.12 89 PRO A C 1
ATOM 677 O O . PRO A 1 89 ? 12.491 -10.873 -7.527 1.00 97.12 89 PRO A O 1
ATOM 680 N N . GLY A 1 90 ? 12.133 -8.829 -6.673 1.00 96.06 90 GLY A N 1
ATOM 681 C CA . GLY A 1 90 ? 13.029 -8.115 -7.596 1.00 96.06 90 GLY A CA 1
ATOM 682 C C . GLY A 1 90 ? 12.395 -7.722 -8.938 1.00 96.06 90 GLY A C 1
ATOM 683 O O . GLY A 1 90 ? 12.965 -6.912 -9.661 1.00 96.06 90 GLY A O 1
ATOM 684 N N . GLY A 1 91 ? 11.193 -8.217 -9.259 1.00 97.25 91 GLY A N 1
ATOM 685 C CA . GLY A 1 91 ? 10.456 -7.859 -10.477 1.00 97.25 91 GLY A CA 1
ATOM 686 C C . GLY A 1 91 ? 9.695 -6.530 -10.400 1.00 97.25 91 GLY A C 1
ATOM 687 O O . GLY A 1 91 ? 9.084 -6.111 -11.385 1.00 97.25 91 GLY A O 1
ATOM 688 N N . TRP A 1 92 ? 9.711 -5.861 -9.247 1.00 98.12 92 TRP A N 1
ATOM 689 C CA . TRP A 1 92 ? 9.067 -4.570 -9.022 1.00 98.12 92 TRP A CA 1
ATOM 690 C C . TRP A 1 92 ? 9.829 -3.742 -7.980 1.00 98.12 92 TRP A C 1
ATOM 692 O O . TRP A 1 92 ? 10.575 -4.285 -7.163 1.00 98.12 92 TRP A O 1
ATOM 702 N N . GLY A 1 93 ? 9.618 -2.427 -7.981 1.00 97.50 93 GLY A N 1
ATOM 703 C CA . GLY A 1 93 ? 10.217 -1.523 -7.005 1.00 97.50 93 GLY A CA 1
ATOM 704 C C . GLY A 1 93 ? 9.571 -0.143 -6.994 1.00 97.50 93 GLY A C 1
ATOM 705 O O . GLY A 1 93 ? 8.888 0.246 -7.938 1.00 97.50 93 GLY A O 1
ATOM 706 N N . LEU A 1 94 ? 9.796 0.599 -5.908 1.00 97.38 94 LEU A N 1
ATOM 707 C CA . LEU A 1 94 ? 9.450 2.016 -5.825 1.00 97.38 94 LEU A CA 1
ATOM 708 C C . LEU A 1 94 ? 10.702 2.864 -6.027 1.00 97.38 94 LEU A C 1
ATOM 710 O O . LEU A 1 94 ? 11.636 2.785 -5.227 1.00 97.38 94 LEU A O 1
ATOM 714 N N . ALA A 1 95 ? 10.686 3.698 -7.060 1.00 96.69 95 ALA A N 1
ATOM 715 C CA . ALA A 1 95 ? 11.690 4.719 -7.294 1.00 96.69 95 ALA A CA 1
ATOM 716 C C . ALA A 1 95 ? 11.218 6.044 -6.680 1.00 96.69 95 ALA A C 1
ATOM 718 O O . ALA A 1 95 ? 10.097 6.479 -6.959 1.00 96.69 95 ALA A O 1
ATOM 719 N N . PRO A 1 96 ? 12.019 6.699 -5.833 1.00 96.56 96 PRO A N 1
ATOM 720 C CA . PRO A 1 96 ? 11.639 7.991 -5.293 1.00 96.56 96 PRO A CA 1
ATOM 721 C C . PRO A 1 96 ? 11.675 9.101 -6.349 1.00 96.56 96 PRO A C 1
ATOM 723 O O . PRO A 1 96 ? 12.611 9.190 -7.139 1.00 96.56 96 PRO A O 1
ATOM 726 N N . ARG A 1 97 ? 10.696 10.003 -6.293 1.00 94.81 97 ARG A N 1
ATOM 727 C CA . ARG A 1 97 ? 10.590 11.199 -7.137 1.00 94.81 97 ARG A CA 1
ATOM 728 C C . ARG A 1 97 ? 10.974 12.433 -6.322 1.00 94.81 97 ARG A C 1
ATOM 730 O O . ARG A 1 97 ? 10.125 13.145 -5.799 1.00 94.81 97 ARG A O 1
ATOM 737 N N . GLY A 1 98 ? 12.282 12.632 -6.150 1.00 91.50 98 GLY A N 1
ATOM 738 C CA . GLY A 1 98 ? 12.850 13.735 -5.360 1.00 91.50 98 GLY A CA 1
ATOM 739 C C . GLY A 1 98 ? 13.054 13.411 -3.871 1.00 91.50 98 GLY A C 1
ATOM 740 O O . GLY A 1 98 ? 12.928 12.249 -3.474 1.00 91.50 98 GLY A O 1
ATOM 741 N N . PRO A 1 99 ? 13.448 14.391 -3.037 1.00 93.25 99 PRO A N 1
ATOM 742 C CA . PRO A 1 99 ? 13.660 14.211 -1.596 1.00 93.25 99 PRO A CA 1
ATOM 743 C C . PRO A 1 99 ? 12.341 14.106 -0.811 1.00 93.25 99 PRO A C 1
ATOM 745 O O . PRO A 1 99 ? 11.262 14.348 -1.345 1.00 93.25 99 PRO A O 1
ATOM 748 N N . HIS A 1 100 ? 12.420 13.748 0.473 1.00 93.06 100 HIS A N 1
ATOM 749 C CA . HIS A 1 100 ? 11.263 13.849 1.367 1.00 93.06 100 HIS A CA 1
ATOM 750 C C . HIS A 1 100 ? 10.927 15.319 1.647 1.00 93.06 100 HIS A C 1
ATOM 752 O O . HIS A 1 100 ? 11.816 16.126 1.911 1.00 93.06 100 HIS A O 1
ATOM 758 N N . THR A 1 101 ? 9.639 15.643 1.665 1.00 95.69 101 THR A N 1
ATOM 759 C CA . THR A 1 101 ? 9.109 16.854 2.291 1.00 95.69 101 THR A CA 1
ATOM 760 C C . THR A 1 101 ? 8.798 16.526 3.747 1.00 95.69 101 THR A C 1
ATOM 762 O O . THR A 1 101 ? 7.893 15.738 4.022 1.00 95.69 101 THR A O 1
ATOM 765 N N . VAL A 1 102 ? 9.566 17.095 4.675 1.00 94.50 102 VAL A N 1
ATOM 766 C CA . VAL A 1 102 ? 9.375 16.908 6.120 1.00 94.50 102 VAL A CA 1
ATOM 767 C C . VAL A 1 102 ? 8.693 18.158 6.671 1.00 94.50 102 VAL A C 1
ATOM 769 O O . VAL A 1 102 ? 9.299 19.227 6.712 1.00 94.50 102 VAL A O 1
ATOM 772 N N . GLY A 1 103 ? 7.414 18.034 7.019 1.00 91.06 103 GLY A N 1
ATOM 773 C CA . GLY A 1 103 ? 6.658 19.059 7.734 1.00 91.06 103 GLY A CA 1
ATOM 774 C C . GLY A 1 103 ? 6.794 18.899 9.252 1.00 91.06 103 GLY A C 1
ATOM 775 O O . GLY A 1 103 ? 7.496 18.007 9.702 1.00 91.06 103 GLY A O 1
ATOM 776 N N . PRO A 1 104 ? 6.122 19.724 10.074 1.00 90.62 104 PRO A N 1
ATOM 777 C CA . PRO A 1 104 ? 6.242 19.649 11.535 1.00 90.62 104 PRO A CA 1
ATOM 778 C C . PRO A 1 104 ? 5.766 18.321 12.144 1.00 90.62 104 PRO A C 1
ATOM 780 O O . PRO A 1 104 ? 6.319 17.869 13.144 1.00 90.62 104 PRO A O 1
ATOM 783 N N . THR A 1 105 ? 4.737 17.711 11.548 1.00 92.69 105 THR A N 1
ATOM 784 C CA . THR A 1 105 ? 4.069 16.498 12.054 1.00 92.69 105 THR A CA 1
ATOM 785 C C . THR A 1 105 ? 3.850 15.442 10.972 1.00 92.69 105 THR A C 1
ATOM 787 O O . THR A 1 105 ? 3.121 14.481 11.201 1.00 92.69 105 THR A O 1
ATOM 790 N N . ASN A 1 106 ? 4.418 15.617 9.775 1.00 95.44 106 ASN A N 1
ATOM 791 C CA . ASN A 1 106 ? 4.233 14.683 8.670 1.00 95.44 106 ASN A CA 1
ATOM 792 C C . ASN A 1 106 ? 5.459 14.583 7.756 1.00 95.44 106 ASN A C 1
ATOM 794 O O . ASN A 1 106 ? 6.245 15.516 7.602 1.00 95.44 106 ASN A O 1
ATOM 798 N N . VAL A 1 107 ? 5.611 13.423 7.127 1.00 96.62 107 VAL A N 1
ATOM 799 C CA . VAL A 1 107 ? 6.574 13.179 6.053 1.00 96.62 107 VAL A CA 1
ATOM 800 C C . VAL A 1 107 ? 5.797 12.826 4.799 1.00 96.62 107 VAL A C 1
ATOM 802 O O . VAL A 1 107 ? 4.953 11.935 4.824 1.00 96.62 107 VAL A O 1
ATOM 805 N N . SER A 1 108 ? 6.109 13.483 3.687 1.00 97.44 108 SER A N 1
ATOM 806 C CA . SER A 1 108 ? 5.505 13.223 2.381 1.00 97.44 108 SER A CA 1
ATOM 807 C C . SER A 1 108 ? 6.581 13.078 1.312 1.00 97.44 108 SER A C 1
ATOM 809 O O . SER A 1 108 ? 7.607 13.755 1.355 1.00 97.44 108 SER A O 1
ATOM 811 N N . ARG A 1 109 ? 6.360 12.198 0.336 1.00 97.50 109 ARG A N 1
ATOM 812 C CA . ARG A 1 109 ? 7.247 12.021 -0.820 1.00 97.50 109 ARG A CA 1
ATOM 813 C C . ARG A 1 109 ? 6.510 11.350 -1.966 1.00 97.50 109 ARG A C 1
ATOM 815 O O . ARG A 1 109 ? 5.640 10.507 -1.758 1.00 97.50 109 ARG A O 1
ATOM 822 N N . GLU A 1 110 ? 6.884 11.702 -3.186 1.00 97.88 110 GLU A N 1
ATOM 823 C CA . GLU A 1 110 ? 6.405 11.008 -4.374 1.00 97.88 110 GLU A CA 1
ATOM 824 C C . GLU A 1 110 ? 7.256 9.787 -4.698 1.00 97.88 110 GLU A C 1
ATOM 826 O O . GLU A 1 110 ? 8.482 9.794 -4.576 1.00 97.88 110 GLU A O 1
ATOM 831 N N . TYR A 1 111 ? 6.586 8.731 -5.140 1.00 98.31 111 TYR A N 1
ATOM 832 C CA . TYR A 1 111 ? 7.218 7.509 -5.598 1.00 98.31 111 TYR A CA 1
ATOM 833 C C . TYR A 1 111 ? 6.595 7.076 -6.917 1.00 98.31 111 TYR A C 1
ATOM 835 O O . TYR A 1 111 ? 5.386 7.198 -7.112 1.00 98.31 111 TYR A O 1
ATOM 843 N N . ALA A 1 112 ? 7.418 6.521 -7.799 1.00 98.12 112 ALA A N 1
ATOM 844 C CA . ALA A 1 112 ? 6.956 5.781 -8.957 1.00 98.12 112 ALA A CA 1
ATOM 845 C C . ALA A 1 112 ? 7.093 4.283 -8.728 1.00 98.12 112 ALA A C 1
ATOM 847 O O . ALA A 1 112 ? 8.141 3.801 -8.299 1.00 98.12 112 ALA A O 1
ATOM 848 N N . LEU A 1 113 ? 6.036 3.554 -9.054 1.00 98.38 113 LEU A N 1
ATOM 849 C CA . LEU A 1 113 ? 6.046 2.109 -9.144 1.00 98.38 113 LEU A CA 1
ATOM 850 C C . LEU A 1 113 ? 6.606 1.693 -10.498 1.00 98.38 113 LEU A C 1
ATOM 852 O O . LEU A 1 113 ? 6.086 2.078 -11.545 1.00 98.38 113 LEU A O 1
ATOM 856 N N . ILE A 1 114 ? 7.664 0.894 -10.446 1.00 98.00 114 ILE A N 1
ATOM 857 C CA . ILE A 1 114 ? 8.298 0.270 -11.597 1.00 98.00 114 ILE A CA 1
ATOM 858 C C . ILE A 1 114 ? 8.032 -1.228 -11.505 1.00 98.00 114 ILE A C 1
ATOM 860 O O . ILE A 1 114 ? 8.307 -1.845 -10.474 1.00 98.00 114 ILE A O 1
ATOM 864 N N . CYS A 1 115 ? 7.526 -1.829 -12.577 1.00 97.81 115 CYS A N 1
ATOM 865 C CA . CYS A 1 115 ? 7.301 -3.271 -12.662 1.00 97.81 115 CYS A CA 1
ATOM 866 C C . CYS A 1 115 ? 7.891 -3.796 -13.968 1.00 97.81 115 CYS A C 1
ATOM 868 O O . CYS A 1 115 ? 7.615 -3.264 -15.044 1.00 97.81 115 CYS A O 1
ATOM 870 N N . ARG A 1 116 ? 8.710 -4.849 -13.878 1.00 95.56 116 ARG A N 1
ATOM 871 C CA . ARG A 1 116 ? 9.417 -5.465 -15.014 1.00 95.56 116 ARG A CA 1
ATOM 872 C C . ARG A 1 116 ? 10.166 -4.440 -15.882 1.00 95.56 116 ARG A C 1
ATOM 874 O O . ARG A 1 116 ? 10.099 -4.499 -17.105 1.00 95.56 116 ARG A O 1
ATOM 881 N N . GLY A 1 117 ? 10.838 -3.483 -15.238 1.00 94.56 117 GLY A N 1
ATOM 882 C CA . GLY A 1 117 ? 11.631 -2.452 -15.918 1.00 94.56 117 GLY A CA 1
ATOM 883 C C . GLY A 1 117 ? 10.814 -1.389 -16.658 1.00 94.56 117 GLY A C 1
ATOM 884 O O . GLY A 1 117 ? 11.351 -0.738 -17.547 1.00 94.56 117 GLY A O 1
ATOM 885 N N . ARG A 1 118 ? 9.528 -1.217 -16.329 1.00 95.25 118 ARG A N 1
ATOM 886 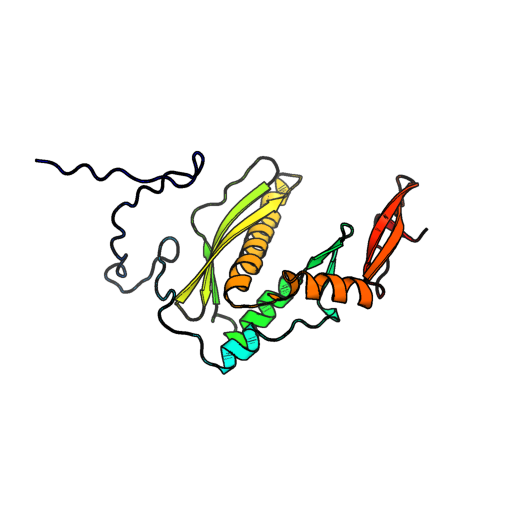C CA . ARG A 1 118 ? 8.650 -0.203 -16.929 1.00 95.25 118 ARG A CA 1
ATOM 887 C C . ARG A 1 118 ? 7.974 0.629 -15.854 1.00 95.25 118 ARG A C 1
ATOM 889 O O . ARG A 1 118 ? 7.574 0.090 -14.819 1.00 95.25 118 ARG A O 1
ATOM 896 N N . PHE A 1 119 ? 7.820 1.918 -16.120 1.00 97.38 119 PHE A N 1
ATOM 897 C CA . PHE A 1 119 ? 6.977 2.796 -15.327 1.00 97.38 119 PHE A CA 1
ATOM 898 C C . PHE A 1 119 ? 5.530 2.295 -15.351 1.00 97.38 119 PHE A C 1
ATOM 900 O O . PHE A 1 119 ? 4.987 1.995 -16.415 1.00 97.38 119 PHE A O 1
ATOM 907 N N . VAL A 1 120 ? 4.911 2.215 -14.174 1.00 96.94 120 VAL A N 1
ATOM 908 C CA . VAL A 1 120 ? 3.505 1.827 -14.016 1.00 96.94 120 VAL A CA 1
ATOM 909 C C . VAL A 1 120 ? 2.662 3.007 -13.557 1.00 96.94 120 VAL A C 1
ATOM 911 O O . VAL A 1 120 ? 1.687 3.350 -14.209 1.00 96.94 120 VAL A O 1
ATOM 914 N N . SER A 1 121 ? 3.026 3.607 -12.426 1.00 97.31 121 SER A N 1
ATOM 915 C CA . SER A 1 121 ? 2.221 4.630 -11.758 1.00 97.31 121 SER A CA 1
ATOM 916 C C . SER A 1 121 ? 3.108 5.509 -10.892 1.00 97.31 121 SER A C 1
ATOM 918 O O . SER A 1 121 ? 4.161 5.069 -10.432 1.00 97.31 121 SER A O 1
ATOM 920 N N . GLN A 1 122 ? 2.644 6.719 -10.597 1.00 97.50 122 GLN A N 1
ATOM 921 C CA . GLN A 1 122 ? 3.251 7.631 -9.636 1.00 97.50 122 GLN A CA 1
ATOM 922 C C . GLN A 1 122 ? 2.207 8.095 -8.629 1.00 97.50 122 GLN A C 1
ATOM 924 O O . GLN A 1 122 ? 1.097 8.466 -8.996 1.00 97.50 122 GLN A O 1
ATOM 929 N N . ALA A 1 123 ? 2.574 8.097 -7.352 1.00 97.94 123 ALA A N 1
ATOM 930 C CA . ALA A 1 123 ? 1.717 8.602 -6.293 1.00 97.94 123 ALA A CA 1
ATOM 931 C C . ALA A 1 123 ? 2.538 9.246 -5.180 1.00 97.94 123 ALA A C 1
ATOM 933 O O . ALA A 1 123 ? 3.680 8.866 -4.903 1.00 97.94 123 ALA A O 1
ATOM 934 N N . ARG A 1 124 ? 1.915 10.210 -4.503 1.00 97.62 124 ARG A N 1
ATOM 935 C CA . ARG A 1 124 ? 2.440 10.801 -3.277 1.00 97.62 124 ARG A CA 1
ATOM 936 C C . ARG A 1 124 ? 2.006 9.968 -2.080 1.00 97.62 124 ARG A C 1
ATOM 938 O O . ARG A 1 124 ? 0.813 9.742 -1.881 1.00 97.62 124 ARG A O 1
ATOM 945 N N . GLY A 1 125 ? 2.985 9.500 -1.320 1.00 97.69 125 GLY A N 1
ATOM 946 C CA . GLY A 1 125 ? 2.778 8.900 -0.014 1.00 97.69 125 GLY A CA 1
ATOM 947 C C . GLY A 1 125 ? 2.973 9.934 1.078 1.00 97.69 125 GLY A C 1
ATOM 948 O O . GLY A 1 125 ? 3.725 10.896 0.910 1.00 97.69 125 GLY A O 1
ATOM 949 N N . GLU A 1 12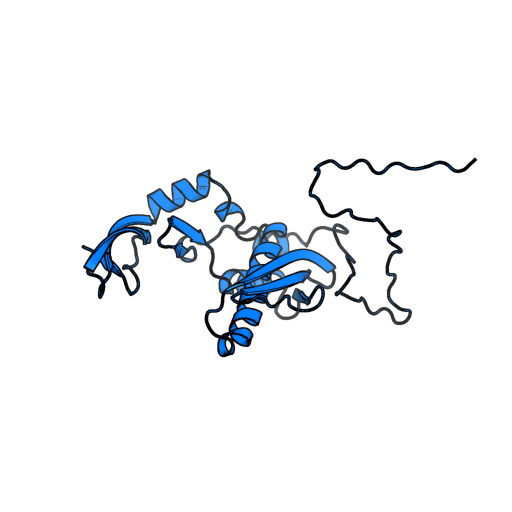6 ? 2.298 9.713 2.195 1.00 97.25 126 GLU A N 1
ATOM 950 C CA . GLU A 1 126 ? 2.407 10.550 3.379 1.00 97.25 126 GLU A CA 1
ATOM 951 C C . GLU A 1 126 ? 2.251 9.708 4.642 1.00 97.25 126 GLU A C 1
ATOM 953 O O . GLU A 1 126 ? 1.616 8.649 4.618 1.00 97.25 126 GLU A O 1
ATOM 958 N N . GLN A 1 127 ? 2.857 10.173 5.728 1.00 97.19 127 GLN A N 1
ATOM 959 C CA . GLN A 1 127 ? 2.750 9.552 7.037 1.00 97.19 127 GLN A CA 1
ATOM 960 C C . GLN A 1 127 ? 2.970 10.593 8.131 1.00 97.19 127 GLN A C 1
ATOM 962 O O . GLN A 1 127 ? 3.978 11.305 8.133 1.00 97.19 127 GLN A O 1
ATOM 967 N N . ASP A 1 128 ? 2.043 10.634 9.082 1.00 95.75 128 ASP A N 1
ATOM 968 C CA . ASP A 1 128 ? 2.148 11.496 10.254 1.00 95.75 128 ASP A CA 1
ATOM 969 C C . ASP A 1 128 ? 3.111 10.914 11.293 1.00 95.75 128 ASP A C 1
ATOM 971 O O . ASP A 1 128 ? 3.255 9.691 11.430 1.00 95.75 128 ASP A O 1
ATOM 975 N N . TYR A 1 129 ? 3.733 11.807 12.057 1.00 93.38 129 TYR A N 1
ATOM 976 C CA . TYR A 1 129 ? 4.556 11.494 13.217 1.00 93.38 129 TYR A CA 1
ATOM 977 C C . TYR A 1 129 ? 4.335 12.520 14.333 1.00 93.38 129 TYR A C 1
ATOM 979 O O . TYR A 1 129 ? 3.957 13.664 14.088 1.00 93.38 129 TYR A O 1
ATOM 987 N N . PHE A 1 130 ? 4.578 12.107 15.577 1.00 88.44 130 PHE A N 1
ATOM 988 C CA . PHE A 1 130 ? 4.314 12.938 16.760 1.00 88.44 130 PHE A CA 1
ATOM 989 C C . PHE A 1 130 ? 5.586 13.492 17.413 1.00 88.44 130 PHE A C 1
ATOM 991 O O . PHE A 1 130 ? 5.532 14.496 18.116 1.00 88.44 130 PHE A O 1
ATOM 998 N N . ASN A 1 131 ? 6.729 12.846 17.187 1.00 88.81 131 ASN A N 1
ATOM 999 C CA . ASN A 1 131 ? 8.037 13.214 17.717 1.00 88.81 131 ASN A CA 1
ATOM 1000 C C . ASN A 1 131 ? 9.107 13.119 16.620 1.00 88.81 131 ASN A C 1
ATOM 1002 O O . ASN A 1 131 ? 9.002 12.290 15.718 1.00 88.81 131 ASN A O 1
ATOM 1006 N N . ALA A 1 132 ? 10.152 13.947 16.703 1.00 84.44 132 ALA A N 1
ATOM 1007 C CA . ALA A 1 132 ? 11.224 13.974 15.702 1.00 84.44 132 ALA A CA 1
ATOM 1008 C C . ALA A 1 132 ? 11.952 12.621 15.565 1.00 84.44 132 ALA A C 1
ATOM 1010 O O . ALA A 1 132 ? 12.329 12.232 14.462 1.00 84.44 132 ALA A O 1
ATOM 1011 N N . ASP A 1 133 ? 12.052 11.850 16.652 1.00 87.81 133 ASP A N 1
ATOM 1012 C CA . ASP A 1 133 ? 12.616 10.492 16.630 1.00 87.81 133 ASP A CA 1
ATOM 1013 C C . ASP A 1 133 ? 11.802 9.525 15.745 1.00 87.81 133 ASP A C 1
ATOM 1015 O O . ASP A 1 133 ? 12.313 8.507 15.281 1.00 87.81 133 ASP A O 1
ATOM 1019 N N . GLY A 1 134 ? 10.534 9.849 15.468 1.00 91.31 134 GLY A N 1
ATOM 1020 C CA . GLY A 1 134 ? 9.631 9.074 14.621 1.00 91.31 134 GLY A CA 1
ATOM 1021 C C . GLY A 1 134 ? 9.798 9.301 13.115 1.00 91.31 134 GLY A C 1
ATOM 1022 O O . GLY A 1 134 ? 9.139 8.608 12.339 1.00 91.31 134 GLY A O 1
ATOM 1023 N N . ILE A 1 135 ? 10.662 10.226 12.673 1.00 92.81 135 ILE A N 1
ATOM 1024 C CA . ILE A 1 135 ? 10.805 10.586 11.248 1.00 92.81 135 ILE A CA 1
ATOM 1025 C C . ILE A 1 135 ? 11.238 9.388 10.393 1.00 92.81 135 ILE A C 1
ATOM 1027 O O . ILE A 1 135 ? 10.728 9.216 9.287 1.00 92.81 135 ILE A O 1
ATOM 1031 N N . ALA A 1 136 ? 12.135 8.530 10.890 1.00 93.38 136 ALA A N 1
ATOM 1032 C CA . ALA A 1 136 ? 12.590 7.352 10.145 1.00 93.38 136 ALA A CA 1
ATOM 1033 C C . ALA A 1 136 ? 11.440 6.361 9.890 1.00 93.38 136 ALA A C 1
ATOM 1035 O O . ALA A 1 136 ? 11.211 5.936 8.758 1.00 93.38 136 ALA A O 1
ATOM 1036 N N . THR A 1 137 ? 10.655 6.060 10.927 1.00 95.12 137 THR A N 1
ATOM 1037 C CA . THR A 1 137 ? 9.449 5.228 10.813 1.00 95.12 137 THR A CA 1
ATOM 1038 C C . THR A 1 137 ? 8.413 5.876 9.896 1.00 95.12 137 THR A C 1
ATOM 1040 O O . THR A 1 137 ? 7.778 5.193 9.093 1.00 95.12 137 THR A O 1
ATOM 1043 N N . ALA A 1 138 ? 8.264 7.202 9.969 1.00 95.50 138 ALA A N 1
ATOM 1044 C CA . ALA A 1 138 ? 7.360 7.942 9.102 1.00 95.50 138 ALA A CA 1
ATOM 1045 C C . ALA A 1 138 ? 7.793 7.895 7.631 1.00 95.50 138 ALA A C 1
ATOM 1047 O O . ALA A 1 138 ? 6.948 7.750 6.753 1.00 95.50 138 ALA A O 1
ATOM 1048 N N . ALA A 1 139 ? 9.094 7.946 7.342 1.00 95.62 139 ALA A N 1
ATOM 1049 C CA . ALA A 1 139 ? 9.612 7.805 5.984 1.00 95.62 139 ALA A CA 1
ATOM 1050 C C . ALA A 1 139 ? 9.282 6.426 5.381 1.00 95.62 139 ALA A C 1
ATOM 1052 O O . ALA A 1 139 ? 8.848 6.347 4.227 1.00 95.62 139 ALA A O 1
ATOM 1053 N N . GLU A 1 140 ? 9.397 5.351 6.167 1.00 95.75 140 GLU A N 1
ATOM 1054 C CA . GLU A 1 140 ? 8.973 4.013 5.734 1.00 95.75 140 GLU A CA 1
ATOM 1055 C C . GLU A 1 140 ? 7.452 3.932 5.535 1.00 95.75 140 GLU A C 1
ATOM 1057 O O . GLU A 1 140 ? 6.990 3.459 4.494 1.00 95.75 140 GLU A O 1
ATOM 1062 N N . GLY A 1 141 ? 6.658 4.480 6.463 1.00 96.06 141 GLY A N 1
ATOM 1063 C CA . GLY A 1 141 ? 5.198 4.546 6.320 1.00 96.06 141 GLY A CA 1
ATOM 1064 C C . GLY A 1 141 ? 4.753 5.354 5.095 1.00 96.06 141 GLY A C 1
ATOM 1065 O O . GLY A 1 141 ? 3.848 4.944 4.371 1.00 96.06 141 GLY A O 1
ATOM 1066 N N . CYS A 1 142 ? 5.451 6.448 4.791 1.00 97.06 142 CYS A N 1
ATOM 1067 C CA . CYS A 1 142 ? 5.234 7.275 3.607 1.00 97.06 142 CYS A CA 1
ATOM 1068 C C . CYS A 1 142 ? 5.462 6.468 2.318 1.00 97.06 142 CYS A C 1
ATOM 1070 O O . CYS A 1 142 ? 4.608 6.453 1.427 1.00 97.06 142 CYS A O 1
ATOM 1072 N N . LYS A 1 143 ? 6.563 5.711 2.237 1.00 97.50 143 LYS A N 1
ATOM 1073 C CA . LYS A 1 143 ? 6.849 4.810 1.108 1.00 97.50 143 LYS A CA 1
ATOM 1074 C C . LYS A 1 143 ? 5.769 3.740 0.936 1.00 97.50 143 LYS A C 1
ATOM 1076 O O . LYS A 1 143 ? 5.296 3.496 -0.175 1.00 97.50 143 LYS A O 1
ATOM 1081 N N . SER A 1 144 ? 5.359 3.117 2.032 1.00 97.19 144 SER A N 1
ATOM 1082 C CA . SER A 1 144 ? 4.287 2.125 2.063 1.00 97.19 144 SER A CA 1
ATOM 1083 C C . SER A 1 144 ? 2.930 2.686 1.637 1.00 97.19 144 SER A C 1
ATOM 1085 O O . SER A 1 144 ? 2.187 2.035 0.901 1.00 97.19 144 SER A O 1
ATOM 1087 N N . ASN A 1 145 ? 2.618 3.916 2.043 1.00 97.50 145 ASN A N 1
ATOM 1088 C CA . ASN A 1 145 ? 1.402 4.610 1.644 1.00 97.50 145 ASN A CA 1
ATOM 1089 C C . ASN A 1 145 ? 1.363 4.856 0.129 1.00 97.50 145 ASN A C 1
ATOM 1091 O O . ASN A 1 145 ? 0.359 4.547 -0.516 1.00 97.50 145 ASN A O 1
ATOM 1095 N N . ALA A 1 146 ? 2.473 5.329 -0.449 1.00 98.19 146 ALA A N 1
ATOM 1096 C CA . ALA A 1 146 ? 2.591 5.517 -1.894 1.00 98.19 146 ALA A CA 1
ATOM 1097 C C . ALA A 1 146 ? 2.423 4.200 -2.665 1.00 98.19 146 ALA A C 1
ATOM 1099 O O . ALA A 1 146 ? 1.747 4.178 -3.692 1.00 98.19 146 ALA A O 1
ATOM 1100 N N . LEU A 1 147 ? 2.982 3.093 -2.150 1.00 98.12 147 LEU A N 1
ATOM 1101 C CA . LEU A 1 147 ? 2.865 1.774 -2.777 1.00 98.12 147 LEU A CA 1
ATOM 1102 C C . LEU A 1 147 ? 1.406 1.391 -3.022 1.00 98.12 147 LEU A C 1
ATOM 1104 O O . LEU A 1 147 ? 1.050 1.013 -4.137 1.00 98.12 147 LEU A O 1
ATOM 1108 N N . MET A 1 148 ? 0.571 1.491 -1.984 1.00 96.94 148 MET A N 1
ATOM 1109 C CA . MET A 1 148 ? -0.840 1.106 -2.061 1.00 96.94 148 MET A CA 1
ATOM 1110 C C . MET A 1 148 ? -1.595 1.959 -3.083 1.00 96.94 148 MET A C 1
ATOM 1112 O O . MET A 1 148 ? -2.388 1.425 -3.854 1.00 96.94 148 MET A O 1
ATOM 1116 N N . ARG A 1 149 ? -1.309 3.269 -3.133 1.00 97.25 149 ARG A N 1
ATOM 1117 C CA . ARG A 1 149 ? -1.907 4.189 -4.112 1.00 97.25 149 ARG A CA 1
ATOM 1118 C C . ARG A 1 149 ? -1.507 3.815 -5.541 1.00 97.25 149 ARG A C 1
ATOM 1120 O O . ARG A 1 149 ? -2.387 3.671 -6.379 1.00 97.25 149 ARG A O 1
ATOM 1127 N N . CYS A 1 150 ? -0.220 3.560 -5.795 1.00 97.88 150 CYS A N 1
ATOM 1128 C CA . CYS A 1 150 ? 0.250 3.127 -7.116 1.00 97.88 150 CYS A CA 1
ATOM 1129 C C . CYS A 1 150 ? -0.332 1.777 -7.553 1.00 97.88 150 CYS A C 1
ATOM 1131 O O . CYS A 1 150 ? -0.560 1.550 -8.737 1.00 97.88 150 CYS A O 1
ATOM 1133 N N . CYS A 1 151 ? -0.571 0.861 -6.611 1.00 97.88 151 CYS A N 1
ATOM 1134 C CA . CYS A 1 151 ? -1.143 -0.451 -6.917 1.00 97.88 151 CYS A CA 1
ATOM 1135 C C . CYS A 1 151 ? -2.585 -0.375 -7.441 1.00 97.88 151 CYS A C 1
ATOM 1137 O O . CYS A 1 151 ? -3.040 -1.327 -8.077 1.00 97.88 151 CYS A O 1
ATOM 1139 N N . LYS A 1 152 ? -3.291 0.742 -7.216 1.00 94.50 152 LYS A N 1
ATOM 1140 C CA . LYS A 1 152 ? -4.641 0.952 -7.746 1.00 94.50 152 LYS A CA 1
ATOM 1141 C C . LYS A 1 152 ? -4.660 0.956 -9.275 1.00 94.50 152 LYS A C 1
ATOM 1143 O O . LYS A 1 152 ? -5.555 0.352 -9.859 1.00 94.50 152 LYS A O 1
ATOM 1148 N N . ASP A 1 153 ? -3.647 1.540 -9.910 1.00 94.81 153 ASP A N 1
ATOM 1149 C CA . ASP A 1 153 ? -3.539 1.603 -11.375 1.00 94.81 153 ASP A CA 1
ATOM 1150 C C . ASP A 1 153 ? -3.232 0.230 -12.003 1.00 94.81 153 ASP A C 1
ATOM 1152 O O . ASP A 1 153 ? -3.470 0.014 -13.188 1.00 94.81 153 ASP A O 1
ATOM 1156 N N . LEU A 1 154 ? -2.765 -0.736 -11.199 1.00 96.12 154 LEU A N 1
ATOM 1157 C CA . LEU A 1 154 ? -2.639 -2.149 -11.586 1.00 96.12 154 LEU A CA 1
ATOM 1158 C C . LEU A 1 154 ? -3.940 -2.950 -11.403 1.00 96.12 154 LEU A C 1
ATOM 1160 O O . LEU A 1 154 ? -3.973 -4.134 -11.733 1.00 96.12 154 LEU A O 1
ATOM 1164 N N . GLY A 1 155 ? -4.988 -2.341 -10.842 1.00 96.06 155 GLY A N 1
ATOM 1165 C CA . GLY A 1 155 ? -6.261 -2.994 -10.533 1.00 96.06 155 GLY A CA 1
ATOM 1166 C C . GLY A 1 155 ? -6.310 -3.716 -9.182 1.00 96.06 155 GLY A C 1
ATOM 1167 O O . GLY A 1 155 ? -7.368 -4.239 -8.822 1.00 96.06 155 GLY A O 1
ATOM 1168 N N . ILE A 1 156 ? -5.221 -3.706 -8.402 1.00 98.00 156 ILE A N 1
ATOM 1169 C CA . ILE A 1 156 ? -5.153 -4.394 -7.106 1.00 98.00 156 ILE A CA 1
ATOM 1170 C C . ILE A 1 156 ? -6.122 -3.745 -6.115 1.00 98.00 156 ILE A C 1
ATOM 1172 O O . ILE A 1 156 ? -6.050 -2.540 -5.867 1.00 98.00 156 ILE A O 1
ATOM 1176 N N . ALA A 1 157 ? -6.978 -4.566 -5.497 1.00 96.56 157 ALA A N 1
ATOM 1177 C CA . ALA A 1 157 ? -7.925 -4.152 -4.459 1.00 96.56 157 ALA A CA 1
ATOM 1178 C C . ALA A 1 157 ? -8.839 -2.983 -4.872 1.00 96.56 157 ALA A C 1
ATOM 1180 O O . ALA A 1 157 ? -9.301 -2.204 -4.034 1.00 96.56 157 ALA A O 1
ATOM 1181 N N . SER A 1 158 ? -9.103 -2.858 -6.175 1.00 94.19 158 SER A N 1
ATOM 1182 C CA . SER A 1 158 ? -9.939 -1.803 -6.755 1.00 94.19 158 SER A CA 1
ATOM 1183 C C . SER A 1 158 ? -11.362 -1.793 -6.180 1.00 94.19 158 SER A C 1
ATOM 1185 O O . SER A 1 158 ? -11.928 -0.719 -5.980 1.00 94.19 158 SER A O 1
ATOM 1187 N N . GLU A 1 159 ? -11.896 -2.956 -5.800 1.00 94.44 159 GLU A N 1
ATOM 1188 C CA . GLU A 1 159 ? -13.213 -3.106 -5.166 1.00 94.44 159 GLU A CA 1
ATOM 1189 C C . GLU A 1 159 ? -13.348 -2.386 -3.814 1.00 94.44 159 GLU A C 1
ATOM 1191 O O . GLU A 1 159 ? -14.443 -1.974 -3.443 1.00 94.44 159 GLU A O 1
ATOM 1196 N N . LEU A 1 160 ? -12.248 -2.116 -3.099 1.00 95.25 160 LEU A N 1
ATOM 1197 C CA . LEU A 1 160 ? -12.295 -1.342 -1.848 1.00 95.25 160 LEU A CA 1
ATOM 1198 C C . LEU A 1 160 ? -12.677 0.129 -2.059 1.00 95.25 160 LEU A C 1
ATOM 1200 O O . LEU A 1 160 ? -12.923 0.845 -1.088 1.00 95.25 160 LEU A O 1
ATOM 1204 N N . TRP A 1 161 ? -12.741 0.570 -3.316 1.00 90.00 161 TRP A N 1
ATOM 1205 C CA . TRP A 1 161 ? -13.199 1.893 -3.732 1.00 90.00 161 TRP A CA 1
ATOM 1206 C C . TRP A 1 161 ? -14.590 1.869 -4.373 1.00 90.00 161 TRP A C 1
ATOM 1208 O O . TRP A 1 161 ? -15.113 2.933 -4.700 1.00 90.00 161 TRP A O 1
ATOM 1218 N N . ASP A 1 162 ? -15.195 0.692 -4.551 1.00 95.12 162 ASP A N 1
ATOM 1219 C CA . ASP A 1 162 ? -16.548 0.552 -5.082 1.00 95.12 162 ASP A CA 1
ATOM 1220 C C . ASP A 1 162 ? -17.586 0.737 -3.953 1.00 95.12 162 ASP A C 1
ATOM 1222 O O . ASP A 1 162 ? -17.637 -0.060 -3.009 1.00 95.12 162 ASP A O 1
ATOM 1226 N N . PRO A 1 163 ? -18.472 1.751 -4.031 1.00 96.75 163 PRO A N 1
ATOM 1227 C CA . PRO A 1 163 ? -19.535 1.952 -3.049 1.00 96.75 163 PRO A CA 1
ATOM 1228 C C . PRO A 1 163 ? -20.470 0.748 -2.873 1.00 96.75 163 PRO A C 1
ATOM 1230 O O . PRO A 1 163 ? -21.077 0.597 -1.808 1.00 96.75 163 PRO A O 1
ATOM 1233 N N . VAL A 1 164 ? -20.656 -0.088 -3.899 1.00 97.44 164 VAL A N 1
ATOM 1234 C CA . VAL A 1 164 ? -21.472 -1.308 -3.807 1.00 97.44 164 VAL A CA 1
ATOM 1235 C C . VAL A 1 164 ? -20.760 -2.340 -2.939 1.00 97.44 164 VAL A C 1
ATOM 1237 O O . VAL A 1 164 ? -21.333 -2.761 -1.930 1.00 97.44 164 VAL A O 1
ATOM 1240 N N . PHE A 1 165 ? -19.501 -2.658 -3.254 1.00 97.12 165 PHE A N 1
ATOM 1241 C CA . PHE A 1 165 ? -18.674 -3.550 -2.442 1.00 97.12 165 PHE A CA 1
ATOM 1242 C C . PHE A 1 165 ? -18.573 -3.072 -0.990 1.00 97.12 165 PHE A C 1
ATOM 1244 O O . PHE A 1 165 ? -18.853 -3.839 -0.073 1.00 97.12 165 PHE A O 1
ATOM 1251 N N . ILE A 1 166 ? -18.263 -1.790 -0.754 1.00 97.19 166 ILE A N 1
ATOM 1252 C CA . ILE A 1 166 ? -18.112 -1.234 0.603 1.00 97.19 166 ILE A CA 1
ATOM 1253 C C . ILE A 1 166 ? -19.386 -1.443 1.431 1.00 97.19 166 ILE A C 1
ATOM 1255 O O . ILE A 1 166 ? -19.315 -1.820 2.604 1.00 97.19 166 ILE A O 1
ATOM 1259 N N . ARG A 1 167 ? -20.565 -1.195 0.845 1.00 97.25 167 ARG A N 1
ATOM 1260 C CA . ARG A 1 167 ? -21.850 -1.377 1.538 1.00 97.25 167 ARG A CA 1
ATOM 1261 C C . ARG A 1 167 ? -22.117 -2.844 1.854 1.00 97.25 167 ARG A C 1
ATOM 1263 O O . ARG A 1 167 ? -22.522 -3.146 2.977 1.00 97.25 167 ARG A O 1
ATOM 1270 N N . GLN A 1 168 ? -21.866 -3.735 0.898 1.00 97.50 168 GLN A N 1
ATOM 1271 C CA . GLN A 1 168 ? -22.067 -5.169 1.081 1.00 97.50 168 GLN A CA 1
ATOM 1272 C C . GLN A 1 168 ? -21.096 -5.736 2.126 1.00 97.50 168 GLN A C 1
ATOM 1274 O O . GLN A 1 168 ? -21.524 -6.367 3.089 1.00 97.50 168 GLN A O 1
ATOM 1279 N N . PHE A 1 169 ? -19.809 -5.399 2.028 1.00 97.88 169 PHE A N 1
ATOM 1280 C CA . PHE A 1 169 ? -18.790 -5.810 2.989 1.00 97.88 169 PHE A CA 1
ATOM 1281 C C . PHE A 1 169 ? -19.124 -5.342 4.410 1.00 97.88 169 PHE A C 1
ATOM 1283 O O . PHE A 1 169 ? -19.064 -6.125 5.357 1.00 97.88 169 PHE A O 1
ATOM 1290 N N . LYS A 1 170 ? -19.542 -4.077 4.574 1.00 96.94 170 LYS A N 1
ATOM 1291 C CA . LYS A 1 170 ? -19.965 -3.552 5.881 1.00 96.94 170 LYS A CA 1
ATOM 1292 C C . LYS A 1 170 ? -21.157 -4.312 6.450 1.00 96.94 170 LYS A C 1
ATOM 1294 O O . LYS A 1 170 ? -21.161 -4.602 7.643 1.00 96.94 170 LYS A O 1
ATOM 1299 N N . LYS A 1 171 ? -22.150 -4.636 5.619 1.00 97.06 171 LYS A N 1
ATOM 1300 C CA . LYS A 1 171 ? -23.335 -5.404 6.024 1.00 97.06 171 LYS A CA 1
ATOM 1301 C C . LYS A 1 171 ? -22.953 -6.807 6.502 1.00 97.06 171 LYS A C 1
ATOM 1303 O O . LYS A 1 171 ? -23.437 -7.255 7.547 1.00 97.06 171 LYS A O 1
ATOM 1308 N N . ASP A 1 172 ? -22.063 -7.475 5.780 1.00 97.31 172 ASP A N 1
ATOM 1309 C CA . ASP A 1 172 ? -21.746 -8.883 6.008 1.00 97.31 172 ASP A CA 1
ATOM 1310 C C . ASP A 1 172 ? -20.709 -9.072 7.120 1.00 97.31 172 ASP A C 1
ATOM 1312 O O . ASP A 1 172 ? -20.920 -9.889 8.020 1.00 97.31 172 ASP A O 1
ATOM 1316 N N . TYR A 1 173 ? -19.659 -8.247 7.152 1.00 97.69 173 TYR A N 1
ATOM 1317 C CA . TYR A 1 173 ? -18.476 -8.458 7.996 1.00 97.69 173 TYR A CA 1
ATOM 1318 C C . TYR A 1 173 ? -18.268 -7.412 9.090 1.00 97.69 173 TYR A C 1
ATOM 1320 O O . TYR A 1 173 ? -17.416 -7.610 9.959 1.00 97.69 173 TYR A O 1
ATOM 1328 N N . CYS A 1 174 ? -19.013 -6.305 9.100 1.00 97.06 174 CYS A N 1
ATOM 1329 C CA . CYS A 1 174 ? -18.791 -5.219 10.057 1.00 97.06 174 CYS A CA 1
ATOM 1330 C C . CYS A 1 174 ? -20.017 -4.925 10.916 1.00 97.06 174 CYS A C 1
ATOM 1332 O O . CYS A 1 174 ? -21.151 -5.269 10.592 1.00 97.06 174 CYS A O 1
ATOM 1334 N N . VAL A 1 175 ? -19.773 -4.292 12.055 1.00 96.44 175 VAL A N 1
ATOM 1335 C CA . VAL A 1 175 ? -20.823 -3.845 12.963 1.00 96.44 175 VAL A CA 1
ATOM 1336 C C . VAL A 1 175 ? -20.431 -2.501 13.559 1.00 96.44 175 VAL A C 1
ATOM 1338 O O . VAL A 1 175 ? -19.255 -2.240 13.819 1.00 96.44 175 VAL A O 1
ATOM 1341 N N . MET A 1 176 ? -21.428 -1.644 13.743 1.00 95.62 176 MET A N 1
ATOM 1342 C CA . MET A 1 176 ? -21.295 -0.383 14.454 1.00 95.62 176 MET A CA 1
ATOM 1343 C C . MET A 1 176 ? -21.879 -0.573 15.853 1.00 95.62 176 MET A C 1
ATOM 1345 O O . MET A 1 176 ? -23.078 -0.800 15.998 1.00 95.62 176 MET A O 1
ATOM 1349 N N . GLU A 1 177 ? -21.031 -0.520 16.877 1.00 95.06 177 GLU A N 1
ATOM 1350 C CA . GLU A 1 177 ? -21.419 -0.754 18.272 1.00 95.06 177 GLU A CA 1
ATOM 1351 C C . GLU A 1 177 ? -20.907 0.371 19.173 1.00 95.06 177 GLU A C 1
ATOM 1353 O O . GLU A 1 177 ? -19.932 1.059 18.862 1.00 95.06 177 GLU A O 1
ATOM 1358 N N . MET A 1 178 ? -21.569 0.549 20.315 1.00 95.44 178 MET A N 1
ATOM 1359 C CA . MET A 1 178 ? -21.124 1.484 21.339 1.00 95.44 178 MET A CA 1
ATOM 1360 C C . MET A 1 178 ? -19.859 0.944 22.014 1.00 95.44 178 MET A C 1
ATOM 1362 O O . MET A 1 178 ? -19.854 -0.161 22.560 1.00 95.44 178 MET A O 1
ATOM 1366 N N . ALA A 1 179 ? -18.797 1.742 21.996 1.00 94.31 179 ALA A N 1
ATOM 1367 C CA . ALA A 1 179 ? -17.525 1.426 22.624 1.00 94.31 179 ALA A CA 1
ATOM 1368 C C . ALA A 1 179 ? -17.171 2.469 23.691 1.00 94.31 179 ALA A C 1
ATOM 1370 O O . ALA A 1 179 ? -17.418 3.664 23.516 1.00 94.31 179 ALA A O 1
ATOM 1371 N N . GLU A 1 180 ? -16.570 2.025 24.792 1.00 94.38 180 GLU A N 1
ATOM 1372 C CA . GLU A 1 180 ? -16.097 2.873 25.888 1.00 94.38 180 GLU A CA 1
ATOM 1373 C C . GLU A 1 180 ? -14.569 2.964 25.875 1.00 94.38 180 GLU A C 1
ATOM 1375 O O . GLU A 1 180 ? -13.872 1.951 25.791 1.00 94.38 180 GLU A O 1
ATOM 1380 N N . HIS A 1 181 ? -14.038 4.181 26.003 1.00 94.31 181 HIS A N 1
ATOM 1381 C CA . HIS A 1 181 ? -12.614 4.407 26.210 1.00 94.31 181 HIS A CA 1
ATOM 1382 C C . HIS A 1 181 ? -12.201 3.926 27.609 1.00 94.31 181 HIS A C 1
ATOM 1384 O O . HIS A 1 181 ? -12.686 4.443 28.615 1.00 94.31 181 HIS A O 1
ATOM 1390 N N . VAL A 1 182 ? -11.245 3.000 27.696 1.00 91.56 182 VAL A N 1
ATOM 1391 C CA . VAL A 1 182 ? -10.874 2.319 28.950 1.00 91.56 182 VAL A CA 1
ATOM 1392 C C . VAL A 1 182 ? -10.455 3.303 30.050 1.00 91.56 182 VAL A C 1
ATOM 1394 O O . VAL A 1 182 ? -10.925 3.169 31.182 1.00 91.56 182 VAL A O 1
ATOM 1397 N N . THR A 1 183 ? -9.631 4.308 29.722 1.00 92.19 183 THR A N 1
ATOM 1398 C CA . THR A 1 183 ? -9.179 5.343 30.674 1.00 92.19 183 THR A CA 1
ATOM 1399 C C . THR A 1 183 ? -10.151 6.518 30.818 1.00 92.19 183 THR A C 1
ATOM 1401 O O . THR A 1 183 ? -10.533 6.851 31.932 1.00 92.19 183 THR A O 1
ATOM 1404 N N . LYS A 1 184 ? -10.586 7.131 29.708 1.00 93.62 184 LYS A N 1
ATOM 1405 C CA . LYS A 1 184 ? -11.432 8.340 29.724 1.00 93.62 184 LYS A CA 1
ATOM 1406 C C . LYS A 1 184 ? -12.904 8.081 30.068 1.00 93.62 184 LYS A C 1
ATOM 1408 O O . LYS A 1 184 ? -13.630 9.042 30.289 1.00 93.62 184 LYS A O 1
ATOM 1413 N N . LYS A 1 185 ? -13.358 6.819 30.061 1.00 92.50 185 LYS A N 1
ATOM 1414 C CA . LYS A 1 185 ? -14.759 6.403 30.296 1.00 92.50 185 LYS A CA 1
ATOM 1415 C C . LYS A 1 185 ? -15.785 7.057 29.359 1.00 92.50 185 LYS A C 1
ATOM 1417 O O . LYS A 1 185 ? -16.986 7.032 29.611 1.00 92.50 185 LYS A O 1
ATOM 1422 N N . THR A 1 186 ? -15.327 7.630 28.248 1.00 93.19 186 THR A N 1
ATOM 1423 C CA . THR A 1 186 ? -16.187 8.230 27.227 1.00 93.19 186 THR A CA 1
ATOM 1424 C C . THR A 1 186 ? -16.734 7.150 26.304 1.00 93.19 186 THR A C 1
ATOM 1426 O O . THR A 1 186 ? -16.001 6.245 25.903 1.00 93.19 186 THR A O 1
ATOM 1429 N N . LYS A 1 187 ? -18.019 7.245 25.953 1.00 94.25 187 LYS A N 1
ATOM 1430 C CA . LYS A 1 187 ? -18.688 6.291 25.063 1.00 94.25 187 LYS A CA 1
ATOM 1431 C C . LYS A 1 187 ? -18.925 6.908 23.686 1.00 94.25 187 LYS A C 1
ATOM 1433 O O . LYS A 1 187 ? -19.300 8.075 23.598 1.00 94.25 187 LYS A O 1
ATOM 1438 N N . ARG A 1 188 ? -18.710 6.136 22.622 1.00 94.06 188 ARG A N 1
ATOM 1439 C CA . ARG A 1 188 ? -18.981 6.543 21.235 1.00 94.06 188 ARG A CA 1
ATOM 1440 C C . ARG A 1 188 ? -19.282 5.335 20.352 1.00 94.06 188 ARG A C 1
ATOM 1442 O O . ARG A 1 188 ? -18.773 4.248 20.610 1.00 94.06 188 ARG A O 1
ATOM 1449 N N . MET A 1 189 ? -20.079 5.539 19.305 1.00 95.06 189 MET A N 1
ATOM 1450 C CA . MET A 1 189 ? -20.323 4.514 18.287 1.00 95.06 189 MET A CA 1
ATOM 1451 C C . MET A 1 189 ? -19.072 4.354 17.426 1.00 95.06 189 MET A C 1
ATOM 1453 O O . MET A 1 189 ? -18.607 5.335 16.850 1.00 95.06 189 MET A O 1
ATOM 1457 N N . LEU A 1 190 ? -18.532 3.139 17.352 1.00 95.12 190 LEU A N 1
ATOM 1458 C CA . LEU A 1 190 ? -17.368 2.806 16.531 1.00 95.12 190 LEU A CA 1
ATOM 1459 C C . LEU A 1 190 ? -17.674 1.612 15.633 1.00 95.12 190 LEU A C 1
ATOM 1461 O O . LEU A 1 190 ? -18.424 0.705 16.005 1.00 95.12 190 LEU A O 1
ATOM 1465 N N . TRP A 1 191 ? -17.049 1.603 14.460 1.00 95.94 191 TRP A N 1
ATOM 1466 C CA . TRP A 1 191 ? -17.048 0.443 13.581 1.00 95.94 191 TRP A CA 1
ATOM 1467 C C . TRP A 1 191 ? -15.993 -0.569 14.020 1.00 95.94 191 TRP A C 1
ATOM 1469 O O . TRP A 1 191 ? -14.898 -0.206 14.445 1.00 95.94 191 TRP A O 1
ATOM 1479 N N . ARG A 1 192 ? -16.317 -1.852 13.880 1.00 95.12 192 ARG A N 1
ATOM 1480 C CA . ARG A 1 192 ? -15.352 -2.951 13.964 1.00 95.12 192 ARG A CA 1
ATOM 1481 C C . ARG A 1 192 ? -15.756 -4.091 13.040 1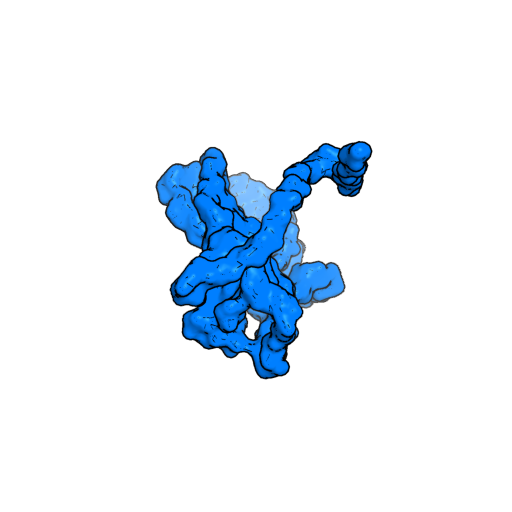.00 95.12 192 ARG A C 1
ATOM 1483 O O . ARG A 1 192 ? -16.911 -4.195 12.616 1.00 95.12 192 ARG A O 1
ATOM 1490 N N . ARG A 1 193 ? -14.812 -4.989 12.780 1.00 95.75 193 ARG A N 1
ATOM 1491 C CA . ARG A 1 193 ? -15.116 -6.303 12.213 1.00 95.75 193 ARG A CA 1
ATOM 1492 C C . ARG A 1 193 ? -15.910 -7.151 13.206 1.00 95.75 193 ARG A C 1
ATOM 1494 O O . ARG A 1 193 ? -15.639 -7.108 14.403 1.00 95.75 193 ARG A O 1
ATOM 1501 N N . LYS A 1 194 ? -16.883 -7.928 12.723 1.00 95.44 194 LYS A N 1
ATOM 1502 C CA . LYS A 1 194 ? -17.737 -8.788 13.565 1.00 95.44 194 LYS A CA 1
ATOM 1503 C C . LYS A 1 194 ? -16.929 -9.868 14.283 1.00 95.44 194 LYS A C 1
ATOM 1505 O O . LYS A 1 194 ? -17.191 -10.124 15.455 1.00 95.44 194 LYS A O 1
ATOM 1510 N N . ASP A 1 195 ? -15.935 -10.429 13.598 1.00 94.69 195 ASP A N 1
ATOM 1511 C CA . ASP A 1 195 ? -15.045 -11.501 14.056 1.00 94.69 195 ASP A CA 1
ATOM 1512 C C . ASP A 1 195 ? -13.949 -11.045 15.032 1.00 94.69 195 ASP A C 1
ATOM 1514 O O . ASP A 1 195 ? -13.208 -11.879 15.545 1.00 94.69 195 ASP A O 1
ATOM 1518 N N . ARG A 1 196 ? -13.833 -9.740 15.316 1.00 90.56 196 ARG A N 1
ATOM 1519 C CA . ARG A 1 196 ? -12.741 -9.187 16.131 1.00 90.56 196 ARG A CA 1
ATOM 1520 C C . ARG A 1 196 ? -13.265 -8.254 17.221 1.00 90.56 196 ARG A C 1
ATOM 1522 O O . ARG A 1 196 ? -14.248 -7.545 16.987 1.00 90.56 196 ARG A O 1
ATOM 1529 N N . PRO A 1 197 ? -12.648 -8.232 18.413 1.00 90.88 197 PRO A N 1
ATOM 1530 C CA . PRO A 1 197 ? -13.006 -7.274 19.451 1.00 90.88 197 PRO A CA 1
ATOM 1531 C C . PRO A 1 197 ? -12.543 -5.857 19.080 1.00 90.88 197 PRO A C 1
ATOM 1533 O O . PRO A 1 197 ? -11.780 -5.659 18.137 1.00 90.88 197 PRO A O 1
ATOM 1536 N N . PHE A 1 198 ? -12.997 -4.861 19.842 1.00 90.38 198 PHE A N 1
ATOM 1537 C CA . PHE A 1 198 ? -12.392 -3.532 19.783 1.00 90.38 198 PHE A CA 1
ATOM 1538 C C . PHE A 1 198 ? -10.933 -3.588 20.250 1.00 90.38 198 PHE A C 1
ATOM 1540 O O . PHE A 1 198 ? -10.613 -4.270 21.224 1.00 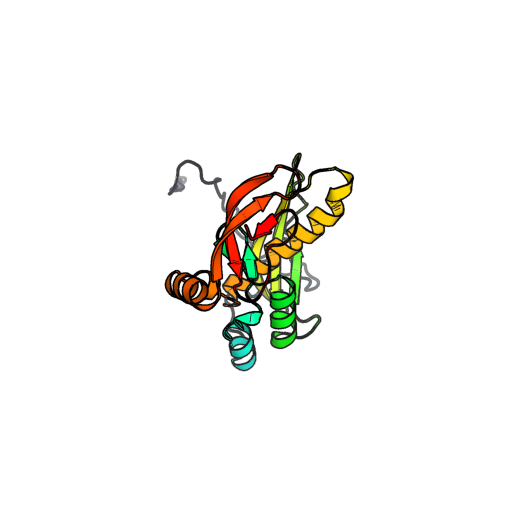90.38 198 PHE A O 1
ATOM 1547 N N . GLU A 1 199 ? -10.066 -2.849 19.563 1.00 88.38 199 GLU A N 1
ATOM 1548 C CA . GLU A 1 199 ? -8.677 -2.662 19.974 1.00 88.38 199 GLU A CA 1
ATOM 1549 C C . GLU A 1 199 ? -8.566 -1.606 21.081 1.00 88.38 199 GLU A C 1
ATOM 1551 O O . GLU A 1 199 ? -9.368 -0.667 21.168 1.00 88.38 199 GLU A O 1
ATOM 1556 N N . TYR A 1 200 ? -7.534 -1.735 21.921 1.00 86.06 200 TYR A N 1
ATOM 1557 C CA . TYR A 1 200 ? -7.190 -0.707 22.901 1.00 86.06 200 TYR A CA 1
ATOM 1558 C C . TYR A 1 200 ? -7.015 0.653 22.193 1.00 86.06 200 TYR A C 1
ATOM 1560 O O . TYR A 1 200 ? -6.376 0.714 21.144 1.00 86.06 200 TYR A O 1
ATOM 1568 N N . PRO A 1 201 ? -7.544 1.762 22.741 1.00 89.81 201 PRO A N 1
ATOM 1569 C CA . PRO A 1 201 ? -8.063 1.926 24.098 1.00 89.81 201 PRO A CA 1
ATOM 1570 C C . PRO A 1 201 ? -9.576 1.729 24.256 1.00 89.81 201 PRO A C 1
ATOM 1572 O O . PRO A 1 201 ? -10.138 2.230 25.230 1.00 89.81 201 PRO A O 1
ATOM 1575 N N . PHE A 1 202 ? -10.253 1.040 23.337 1.00 91.06 202 PHE A N 1
ATOM 1576 C CA . PHE A 1 202 ? -11.705 0.865 23.366 1.00 91.06 202 PHE A CA 1
ATOM 1577 C C . PHE A 1 202 ? -12.111 -0.550 23.774 1.00 91.06 202 PHE A C 1
ATOM 1579 O O . PHE A 1 202 ? -11.453 -1.529 23.438 1.00 91.06 202 PHE A O 1
ATOM 1586 N N . ARG A 1 203 ? -13.229 -0.659 24.492 1.00 88.69 203 ARG A N 1
ATOM 1587 C CA . ARG A 1 203 ? -13.893 -1.933 24.796 1.00 88.69 203 ARG A CA 1
ATOM 1588 C C . ARG A 1 203 ? -15.378 -1.844 24.479 1.00 88.69 203 ARG A C 1
ATOM 1590 O O . ARG A 1 203 ? -15.947 -0.753 24.499 1.00 88.69 203 ARG A O 1
ATOM 1597 N N . LYS A 1 204 ? -16.002 -2.991 24.216 1.00 88.00 204 LYS A N 1
ATOM 1598 C CA . LYS A 1 204 ? -17.455 -3.074 24.049 1.00 88.00 204 LYS A CA 1
ATOM 1599 C C . LYS A 1 204 ? -18.146 -2.704 25.370 1.00 88.00 204 LYS A C 1
ATOM 1601 O O . LYS A 1 204 ? -17.677 -3.129 26.428 1.00 88.00 204 LYS A O 1
ATOM 1606 N N . VAL A 1 205 ? -19.193 -1.879 25.279 1.00 84.56 205 VAL A N 1
ATOM 1607 C CA . VAL A 1 205 ? -20.091 -1.541 26.401 1.00 84.56 205 VAL A CA 1
ATOM 1608 C C . VAL A 1 205 ? -21.072 -2.673 26.647 1.00 84.56 205 VAL A C 1
ATOM 1610 O O . VAL A 1 205 ? -21.561 -3.241 25.644 1.00 84.56 205 VAL A O 1
#